Protein AF-A0A924PU50-F1 (afdb_monomer_lite)

pLDDT: mean 94.01, std 6.11, range [44.28, 98.25]

Sequence (236 aa):
MQGALPAWATILLVAFFASFTQELEHDLIHWMYFRQKPWAHHLVMALVWLARPSTINPWIRREIHFNHHQHSGTERDIEERAITNGERWGPRRFLMTGDNMLSVLLRLHREPTRQLRVRMLTRTMAAYFPLGLLHWALWYVFLAVHGIALAGHPVGDSWTTALDTLVVVWIAPNVWRTFCLHFVCSNMHYYGDIEDGNVLQQCQVLTPVWLWPFQLFCCNFGSTHAIHHFVVKEPF

Secondary structure (DSSP, 8-state):
--SPPPHHHHHHHHHHHHHHHHHHHHHHHTT-SSTT-HHHHHHHHHHHHHH-TTSPPHHHHHHHHHHHHHHTTSTT-HHHHHTTTTPPSSHHHHHHHH-HHHHHHHHGGG-SSHHHHHHHHHHHHHHHTTHHHHHHHHHHHHHHHHHHHHTT-----HHHHHHHHHIIIIIHHHHHHHHHHHHHHHHHB--SS--TT-GGGSB-----GGGHHHHTTTTTHHHHHHHHHH-TTS--

Foldseek 3Di:
DPPDDPLVVLLQVLLLVLLVLVLVLLCLLLCLPPVVPVVVSVVSLVVSCVLQLQFFRSPVVSVLVVQCLQFFQEPSNPPLVLLPAVHDDDPQNLVCNLHSVSVLVSCLVVDPDPVVSVVSVVVVCNRSPPSNVVLVVLVVVLCVQVVCVVVVRHDDDPVNVVSSVCCSNGRSSNSLLSSLCSVLSSVFAHHDPDDGRPLVRGGHQDDDPVSVVSCSSNVVCSRCVSVCSVVVNDRD

Structure (mmCIF, N/CA/C/O backbone):
data_AF-A0A924PU50-F1
#
_entry.id   AF-A0A924PU50-F1
#
loop_
_atom_site.group_PDB
_atom_site.id
_atom_site.type_symbol
_atom_site.label_atom_id
_atom_site.label_alt_id
_atom_site.label_comp_id
_atom_site.label_asym_id
_atom_site.label_entity_id
_atom_site.label_seq_id
_atom_site.pdbx_PDB_ins_code
_atom_site.Cartn_x
_atom_site.Cartn_y
_atom_site.Cartn_z
_atom_site.occupancy
_atom_site.B_iso_or_equiv
_atom_site.auth_seq_id
_atom_site.auth_comp_id
_atom_site.auth_asym_id
_atom_site.auth_atom_id
_atom_site.pdbx_PDB_model_num
ATOM 1 N N . MET A 1 1 ? 6.457 -17.172 -27.904 1.00 45.22 1 MET A N 1
ATOM 2 C CA . MET A 1 1 ? 5.744 -17.702 -26.722 1.00 45.22 1 MET A CA 1
ATOM 3 C C . MET A 1 1 ? 4.256 -17.437 -26.906 1.00 45.22 1 MET A C 1
ATOM 5 O O . MET A 1 1 ? 3.802 -16.337 -26.633 1.00 45.22 1 MET A O 1
ATOM 9 N N . GLN A 1 2 ? 3.515 -18.393 -27.463 1.00 44.28 2 GLN A N 1
ATOM 10 C CA . GLN A 1 2 ? 2.050 -18.344 -27.510 1.00 44.28 2 GLN A CA 1
ATOM 11 C C . GLN A 1 2 ? 1.552 -19.081 -26.257 1.00 44.28 2 GLN A C 1
ATOM 13 O O . GLN A 1 2 ? 1.907 -20.241 -26.076 1.00 44.28 2 GLN A O 1
ATOM 18 N N . GLY A 1 3 ? 0.836 -18.392 -25.359 1.00 65.62 3 GLY A N 1
ATOM 19 C CA . GLY A 1 3 ? 0.271 -18.984 -24.131 1.00 65.62 3 GLY A CA 1
ATOM 20 C C . GLY A 1 3 ? 0.647 -18.316 -22.799 1.00 65.62 3 GLY A C 1
ATOM 21 O O . GLY A 1 3 ? 0.107 -18.707 -21.771 1.00 65.62 3 GLY A O 1
ATOM 22 N N . ALA A 1 4 ? 1.527 -17.309 -22.782 1.00 81.00 4 ALA A N 1
ATOM 23 C CA . ALA A 1 4 ? 1.802 -16.533 -21.568 1.00 81.00 4 ALA A CA 1
ATOM 24 C C . ALA A 1 4 ? 0.774 -15.399 -21.399 1.00 81.00 4 ALA A C 1
ATOM 26 O O . ALA A 1 4 ? 0.454 -14.711 -22.372 1.00 81.00 4 ALA A O 1
ATOM 27 N N . LEU A 1 5 ? 0.271 -15.191 -20.176 1.00 90.69 5 LEU A N 1
ATOM 28 C CA . LEU A 1 5 ? -0.565 -14.030 -19.854 1.00 90.69 5 LEU A CA 1
ATOM 29 C C . LEU A 1 5 ? 0.225 -12.733 -20.104 1.00 90.69 5 LEU A C 1
ATOM 31 O O . LEU A 1 5 ? 1.398 -12.658 -19.725 1.00 90.69 5 LEU A O 1
ATOM 35 N N . PRO A 1 6 ? -0.384 -11.700 -20.716 1.00 94.81 6 PRO A N 1
ATOM 36 C CA . PRO A 1 6 ? 0.280 -10.414 -20.867 1.00 94.81 6 PRO A CA 1
ATOM 37 C C . PRO A 1 6 ? 0.509 -9.775 -19.492 1.00 94.81 6 PRO A C 1
ATOM 39 O O . PRO A 1 6 ? -0.298 -9.945 -18.579 1.00 94.81 6 PRO A O 1
ATOM 42 N N . ALA A 1 7 ? 1.585 -8.995 -19.357 1.00 94.81 7 ALA A N 1
ATOM 43 C CA . ALA A 1 7 ? 2.011 -8.412 -18.083 1.00 94.81 7 ALA A CA 1
ATOM 44 C C . ALA A 1 7 ? 0.885 -7.677 -17.333 1.00 94.81 7 ALA A C 1
ATOM 46 O O . ALA A 1 7 ? 0.720 -7.875 -16.135 1.00 94.81 7 ALA A O 1
ATOM 47 N N . TRP A 1 8 ? 0.062 -6.890 -18.035 1.00 96.19 8 TRP A N 1
ATOM 48 C CA . TRP A 1 8 ? -1.066 -6.181 -17.421 1.00 96.19 8 TRP A CA 1
ATOM 49 C C . TRP A 1 8 ? -2.114 -7.137 -16.827 1.00 96.19 8 TRP A C 1
ATOM 51 O O . TRP A 1 8 ? -2.628 -6.878 -15.743 1.00 96.19 8 TRP A O 1
ATOM 61 N N . ALA A 1 9 ? -2.403 -8.262 -17.490 1.00 96.62 9 ALA A N 1
ATOM 62 C CA . ALA A 1 9 ? -3.364 -9.245 -16.996 1.00 96.62 9 ALA A CA 1
ATOM 63 C C . ALA A 1 9 ? -2.797 -9.988 -15.785 1.00 96.62 9 ALA A C 1
ATOM 65 O O . ALA A 1 9 ? -3.513 -10.196 -14.808 1.00 96.62 9 ALA A O 1
ATOM 66 N N . THR A 1 10 ? -1.501 -10.318 -15.815 1.00 96.94 10 THR A N 1
ATOM 67 C CA . THR A 1 10 ? -0.785 -10.876 -14.661 1.00 96.94 10 THR A CA 1
ATOM 68 C C . THR A 1 10 ? -0.854 -9.927 -13.467 1.00 96.94 10 THR A C 1
ATOM 70 O O . THR A 1 10 ? -1.188 -10.365 -12.370 1.00 96.94 10 THR A O 1
ATOM 73 N N . ILE A 1 11 ? -0.624 -8.627 -13.681 1.00 97.75 11 ILE A N 1
ATOM 74 C CA . ILE A 1 11 ? -0.672 -7.622 -12.614 1.00 97.75 11 ILE A CA 1
ATOM 75 C C . ILE A 1 11 ? -2.049 -7.586 -11.950 1.00 97.75 11 ILE A C 1
ATOM 77 O O . ILE A 1 11 ? -2.140 -7.674 -10.726 1.00 9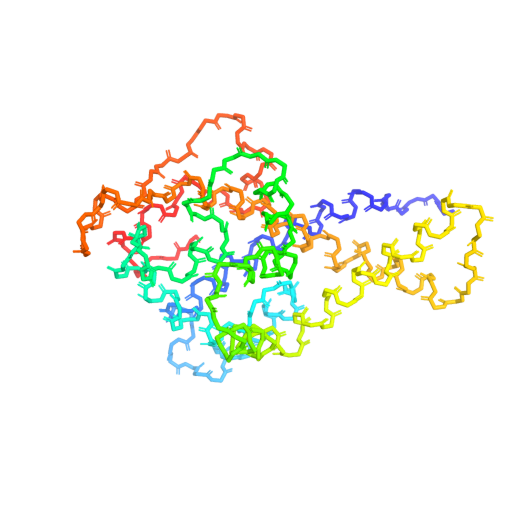7.75 11 ILE A O 1
ATOM 81 N N . LEU A 1 12 ? -3.119 -7.494 -12.744 1.00 97.38 12 LEU A N 1
ATOM 82 C CA . LEU A 1 12 ? -4.485 -7.438 -12.218 1.00 97.38 12 LEU A CA 1
ATOM 83 C C . LEU A 1 12 ? -4.880 -8.747 -11.523 1.00 97.38 12 LEU A C 1
ATOM 85 O O . LEU A 1 12 ? -5.456 -8.713 -10.439 1.00 97.38 12 LEU A O 1
ATOM 89 N N . LEU A 1 13 ? -4.535 -9.900 -12.098 1.00 96.75 13 LEU A N 1
ATOM 90 C CA . LEU A 1 13 ? -4.860 -11.197 -11.508 1.00 96.75 13 LEU A CA 1
ATOM 91 C C . LEU A 1 13 ? -4.158 -11.394 -10.159 1.00 96.75 13 LEU A C 1
ATOM 93 O O . LEU A 1 13 ? -4.790 -11.794 -9.182 1.00 96.75 13 LEU A O 1
ATOM 97 N N . VAL A 1 14 ? -2.865 -11.070 -10.084 1.00 96.75 14 VAL A N 1
ATOM 98 C CA . VAL A 1 14 ? -2.115 -11.144 -8.827 1.00 96.75 14 VAL A CA 1
ATOM 99 C C . VAL A 1 14 ? -2.652 -10.128 -7.820 1.00 96.75 14 VAL A C 1
ATOM 101 O O . VAL A 1 14 ? -2.797 -10.475 -6.653 1.00 96.75 14 VAL A O 1
ATOM 104 N N . ALA A 1 15 ? -2.998 -8.908 -8.242 1.00 96.88 15 ALA A N 1
ATOM 105 C CA . ALA A 1 15 ? -3.551 -7.892 -7.345 1.00 96.88 15 ALA A CA 1
ATOM 106 C C . ALA A 1 15 ? -4.888 -8.341 -6.740 1.00 96.88 15 ALA A C 1
ATOM 108 O O . ALA A 1 15 ? -5.122 -8.141 -5.548 1.00 96.88 15 ALA A O 1
ATOM 109 N N . PHE A 1 16 ? -5.734 -8.991 -7.544 1.00 96.19 16 PHE A N 1
ATOM 110 C CA . PHE A 1 16 ? -6.988 -9.576 -7.085 1.00 96.19 16 PHE A CA 1
ATOM 111 C C . PHE A 1 16 ? -6.742 -10.639 -6.007 1.00 96.19 16 PHE A C 1
ATOM 113 O O . PHE A 1 16 ? -7.261 -10.511 -4.903 1.00 96.19 16 PHE A O 1
ATOM 120 N N . PHE A 1 17 ? -5.882 -11.633 -6.246 1.00 94.56 17 PHE A N 1
ATOM 121 C CA . PHE A 1 17 ? -5.597 -12.647 -5.220 1.00 94.56 17 PHE A CA 1
ATOM 122 C C . PHE A 1 17 ? -4.869 -12.079 -3.994 1.00 94.56 17 PHE A C 1
ATOM 124 O O . PHE A 1 17 ? -5.122 -12.505 -2.867 1.00 94.56 17 PHE A O 1
ATOM 131 N N . ALA A 1 18 ? -3.999 -11.087 -4.188 1.00 93.75 18 ALA A N 1
ATOM 132 C CA . ALA A 1 18 ? -3.342 -10.387 -3.094 1.00 93.75 18 ALA A CA 1
ATOM 133 C C . ALA A 1 18 ? -4.350 -9.638 -2.208 1.00 93.75 18 ALA A C 1
ATOM 135 O O . ALA A 1 18 ? -4.093 -9.499 -1.012 1.00 93.75 18 ALA A O 1
ATOM 136 N N . SER A 1 19 ? -5.501 -9.206 -2.733 1.00 93.62 19 SER A N 1
ATOM 137 C CA . SER A 1 19 ? -6.543 -8.574 -1.916 1.00 93.62 19 SER A CA 1
ATOM 138 C C . SER A 1 19 ? -7.112 -9.517 -0.846 1.00 93.62 19 SER A C 1
ATOM 140 O O . SER A 1 19 ? -7.291 -9.087 0.284 1.00 93.62 19 SER A O 1
ATOM 142 N N . PHE A 1 20 ? -7.216 -10.829 -1.089 1.00 94.31 20 PHE A N 1
ATOM 143 C CA . PHE A 1 20 ? -7.622 -11.773 -0.031 1.00 94.31 20 PHE A CA 1
ATOM 144 C C . PHE A 1 20 ? -6.635 -11.815 1.132 1.00 94.31 20 PHE A C 1
ATOM 146 O O . PHE A 1 20 ? -7.009 -11.949 2.294 1.00 94.31 20 PHE A O 1
ATOM 153 N N . THR A 1 21 ? -5.343 -11.679 0.831 1.00 93.88 21 THR A N 1
ATOM 154 C CA . THR A 1 21 ? -4.331 -11.664 1.887 1.00 93.88 21 THR A CA 1
ATOM 155 C C . THR A 1 21 ? -4.443 -10.405 2.753 1.00 93.88 21 THR A C 1
ATOM 157 O O . THR A 1 21 ? -4.022 -10.441 3.907 1.00 93.88 21 THR A O 1
ATOM 160 N N . GLN A 1 22 ? -4.973 -9.298 2.214 1.00 91.94 22 GLN A N 1
ATOM 161 C CA . GLN A 1 22 ? -5.215 -8.060 2.959 1.00 91.94 22 GLN A CA 1
ATOM 162 C C . GLN A 1 22 ? -6.254 -8.272 4.050 1.00 91.94 22 GLN A C 1
ATOM 164 O O . GLN A 1 22 ? -5.963 -7.959 5.202 1.00 91.94 22 GLN A O 1
ATOM 169 N N . GLU A 1 23 ? -7.397 -8.857 3.700 1.00 92.19 23 GLU A N 1
ATOM 170 C CA . GLU A 1 23 ? -8.436 -9.207 4.673 1.00 92.19 23 GLU A CA 1
ATOM 171 C C . GLU A 1 23 ? -7.899 -10.209 5.703 1.00 92.19 23 GLU A C 1
ATOM 173 O O . GLU A 1 23 ? -8.045 -10.022 6.907 1.00 92.19 23 GLU A O 1
ATOM 178 N N . LEU A 1 24 ? -7.112 -11.197 5.258 1.00 94.81 24 LEU A N 1
ATOM 179 C CA . LEU A 1 24 ? -6.455 -12.129 6.176 1.00 94.81 24 LEU A CA 1
ATOM 180 C C . LEU A 1 24 ? -5.485 -11.432 7.150 1.00 94.81 24 LEU A C 1
ATOM 182 O O . LEU A 1 24 ? -5.441 -11.791 8.325 1.00 94.81 24 LEU A O 1
ATOM 186 N N . GLU A 1 25 ? -4.684 -10.456 6.702 1.00 95.25 25 GLU A N 1
ATOM 187 C CA . GLU A 1 25 ? -3.846 -9.671 7.624 1.00 95.25 25 GLU A CA 1
ATOM 188 C C . GLU A 1 25 ? -4.697 -8.896 8.610 1.00 95.25 25 GLU A C 1
ATOM 190 O O . GLU A 1 25 ? -4.354 -8.841 9.788 1.00 95.25 25 GLU A O 1
ATOM 195 N N . HIS A 1 26 ? -5.772 -8.290 8.117 1.00 93.88 26 HIS A N 1
ATOM 196 C CA . HIS A 1 26 ? -6.687 -7.499 8.911 1.00 93.88 26 HIS A CA 1
ATOM 197 C C . HIS A 1 26 ? -7.278 -8.334 10.063 1.00 93.88 26 HIS A C 1
ATOM 199 O O . HIS A 1 26 ? -7.189 -7.957 11.232 1.00 93.88 26 HIS A O 1
ATOM 205 N N . ASP A 1 27 ? -7.724 -9.551 9.781 1.00 94.62 27 ASP A N 1
ATOM 206 C CA . ASP A 1 27 ? -8.184 -10.485 10.810 1.00 94.62 27 ASP A CA 1
ATOM 207 C C . ASP A 1 27 ? -7.049 -10.940 11.758 1.00 94.62 27 ASP A C 1
ATOM 209 O O . ASP A 1 27 ? -7.230 -11.119 12.971 1.00 94.62 27 ASP A O 1
ATOM 213 N N . LEU A 1 28 ? -5.832 -11.125 11.232 1.00 95.94 28 LEU A N 1
ATOM 214 C CA . LEU A 1 28 ? -4.656 -11.498 12.028 1.00 95.94 28 LEU A CA 1
ATOM 215 C C . LEU A 1 28 ? -4.208 -10.374 12.971 1.00 95.94 28 LEU A C 1
ATOM 217 O O . LEU A 1 28 ? -3.784 -10.646 14.098 1.00 95.94 28 LEU A O 1
ATOM 221 N N . ILE A 1 29 ? -4.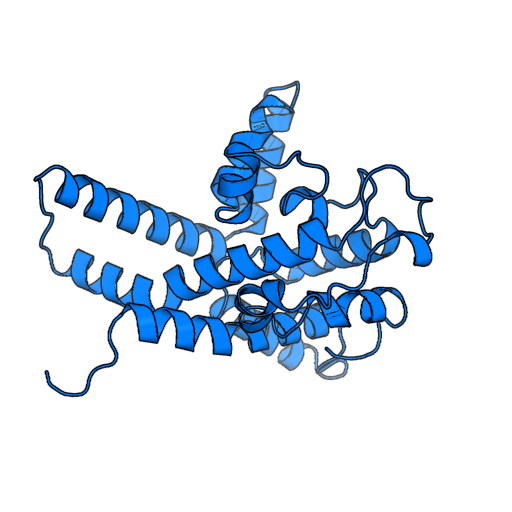289 -9.103 12.587 1.00 95.25 29 ILE A N 1
ATOM 222 C CA . ILE A 1 29 ? -3.944 -8.020 13.516 1.00 95.25 29 ILE A CA 1
ATOM 223 C C . ILE A 1 29 ? -4.938 -7.955 14.686 1.00 95.25 29 ILE A C 1
ATOM 225 O O . ILE A 1 29 ? -4.498 -7.686 15.804 1.00 95.25 29 ILE A O 1
ATOM 229 N N . HIS A 1 30 ? -6.189 -8.386 14.485 1.00 94.31 30 HIS A N 1
ATOM 230 C CA . HIS A 1 30 ? -7.216 -8.564 15.527 1.00 94.31 30 HIS A CA 1
ATOM 231 C C . HIS A 1 30 ? -7.158 -9.885 16.305 1.00 94.31 30 HIS A C 1
ATOM 233 O O . HIS A 1 30 ? -8.012 -10.142 17.154 1.00 94.31 30 HIS A O 1
ATOM 239 N N . TRP A 1 31 ? -6.149 -10.731 16.072 1.00 92.88 31 TRP A N 1
ATOM 240 C CA . TRP A 1 31 ? -6.022 -12.043 16.729 1.00 92.88 31 TRP A CA 1
ATOM 241 C C . TRP A 1 31 ? -7.199 -13.006 16.481 1.00 92.88 31 TRP A C 1
ATOM 243 O O . TRP A 1 31 ? -7.466 -13.884 17.310 1.00 92.88 31 TRP A O 1
ATOM 253 N N . MET A 1 32 ? -7.882 -12.893 15.341 1.00 93.06 32 MET A N 1
ATOM 254 C CA . MET A 1 32 ? -9.018 -13.764 15.005 1.00 93.06 32 MET A CA 1
ATOM 255 C C . MET A 1 32 ? -8.582 -15.188 14.675 1.00 93.06 32 MET A C 1
ATOM 257 O O . MET A 1 32 ? -9.194 -16.157 15.125 1.00 93.06 32 MET A O 1
ATOM 261 N N . TYR A 1 33 ? -7.464 -15.332 13.961 1.00 93.69 33 TYR A N 1
ATOM 262 C CA . TYR A 1 33 ? -6.920 -16.637 13.600 1.00 93.69 33 TYR A CA 1
ATOM 263 C C . TYR A 1 33 ? -5.764 -17.066 14.505 1.00 93.69 33 TYR A C 1
ATOM 265 O O . TYR A 1 33 ? -4.916 -16.270 14.921 1.00 93.69 33 TYR A O 1
ATOM 273 N N . PHE A 1 34 ? -5.710 -18.375 14.773 1.00 94.56 34 PHE A N 1
ATOM 274 C CA . PHE A 1 34 ? -4.625 -19.050 15.497 1.00 94.56 34 PHE A CA 1
ATOM 275 C C . PHE A 1 34 ? -4.356 -18.517 16.916 1.00 94.56 34 PHE A C 1
ATOM 277 O O . PHE A 1 34 ? -3.253 -18.672 17.434 1.00 94.56 34 PHE A O 1
ATOM 284 N N . ARG A 1 35 ? -5.368 -17.956 17.594 1.00 90.19 35 ARG A N 1
ATOM 285 C CA . ARG A 1 35 ? -5.237 -17.379 18.947 1.00 90.19 35 ARG A CA 1
ATOM 286 C C . ARG A 1 35 ? -4.630 -18.333 19.985 1.00 90.19 35 ARG A C 1
ATOM 288 O O . ARG A 1 35 ? -3.888 -17.902 20.857 1.00 90.19 35 ARG A O 1
ATOM 295 N N . GLN A 1 36 ? -4.921 -19.631 19.881 1.00 95.56 36 GLN A N 1
ATOM 296 C CA . GLN A 1 36 ? -4.376 -20.663 20.776 1.00 95.56 36 GLN A CA 1
ATOM 297 C C . GLN A 1 36 ? -3.016 -21.224 20.315 1.00 95.56 36 GLN A C 1
ATOM 299 O O . GLN A 1 36 ? -2.405 -22.022 21.020 1.00 95.56 36 GLN A O 1
ATOM 304 N N . LYS A 1 37 ? -2.533 -20.837 19.127 1.00 97.00 37 LYS A N 1
ATOM 305 C CA . LYS A 1 37 ? -1.267 -21.296 18.533 1.00 97.00 37 LYS A CA 1
ATOM 306 C C . LYS A 1 37 ? -0.440 -20.086 18.067 1.00 97.00 37 LYS A C 1
ATOM 308 O O . LYS A 1 37 ? -0.375 -19.830 16.863 1.00 97.00 37 LYS A O 1
ATOM 313 N N . PRO A 1 38 ? 0.230 -19.358 18.984 1.00 95.06 38 PRO A N 1
ATOM 314 C CA . PRO A 1 38 ? 0.945 -18.120 18.653 1.00 95.06 38 PRO A CA 1
ATOM 315 C C . PRO A 1 38 ? 2.011 -18.281 17.561 1.00 95.06 38 PRO A C 1
ATOM 317 O O . PRO A 1 38 ? 2.198 -17.390 16.740 1.00 95.06 38 PRO A O 1
ATOM 320 N N . TRP A 1 39 ? 2.677 -19.439 17.497 1.00 97.31 39 TRP A N 1
ATOM 321 C CA . TRP A 1 39 ? 3.651 -19.718 16.439 1.00 97.31 39 TRP A CA 1
ATOM 322 C C . TRP A 1 39 ? 2.999 -19.728 15.047 1.00 97.31 39 TRP A C 1
ATOM 324 O O . TRP A 1 39 ? 3.547 -19.155 14.110 1.00 97.31 39 TRP A O 1
ATOM 334 N N . ALA A 1 40 ? 1.811 -20.332 14.917 1.00 97.62 40 ALA A N 1
ATOM 335 C CA . ALA A 1 40 ? 1.086 -20.416 13.653 1.00 97.62 40 ALA A CA 1
ATOM 336 C C . ALA A 1 40 ? 0.560 -19.036 13.261 1.00 97.62 40 ALA A C 1
ATOM 338 O O . ALA A 1 40 ? 0.677 -18.630 12.111 1.00 97.62 40 ALA A O 1
ATOM 339 N N . HIS A 1 41 ? 0.070 -18.280 14.243 1.00 97.44 41 HIS A N 1
ATOM 340 C CA . HIS A 1 41 ? -0.342 -16.897 14.059 1.00 97.44 41 HIS A CA 1
ATOM 341 C C . HIS A 1 41 ? 0.777 -16.031 13.455 1.00 97.44 41 HIS A C 1
ATOM 343 O O . HIS A 1 41 ? 0.585 -15.390 12.423 1.00 97.44 41 HIS A O 1
ATOM 349 N N . HIS A 1 42 ? 1.962 -16.036 14.073 1.00 97.75 42 HIS A N 1
ATOM 350 C CA . HIS A 1 42 ? 3.095 -15.240 13.600 1.00 97.75 42 HIS A CA 1
ATOM 351 C C . HIS A 1 42 ? 3.662 -15.742 12.271 1.00 97.75 42 HIS A C 1
ATOM 353 O O . HIS A 1 42 ? 4.093 -14.926 11.460 1.00 97.75 42 HIS A O 1
ATOM 359 N N . LEU A 1 43 ? 3.612 -17.052 12.015 1.00 97.94 43 LEU A N 1
ATOM 360 C CA . LEU A 1 43 ? 3.983 -17.615 10.720 1.00 97.94 43 LEU A CA 1
ATOM 361 C C . LEU A 1 43 ? 3.062 -17.103 9.608 1.00 97.94 43 LEU A C 1
ATOM 363 O O . LEU A 1 43 ? 3.554 -16.600 8.601 1.00 97.94 43 LEU A O 1
ATOM 367 N N . VAL A 1 44 ? 1.741 -17.186 9.788 1.00 97.81 44 VAL A N 1
ATOM 368 C CA . VAL A 1 44 ? 0.794 -16.710 8.768 1.00 97.81 44 VAL A CA 1
ATOM 369 C C . VAL A 1 44 ? 0.912 -15.196 8.596 1.00 97.81 44 VAL A C 1
ATOM 371 O O . VAL A 1 44 ? 0.989 -14.733 7.464 1.00 97.81 44 VAL A O 1
ATOM 374 N N . MET A 1 45 ? 1.045 -14.428 9.680 1.00 97.19 45 MET A N 1
ATOM 375 C CA . MET A 1 45 ? 1.295 -12.982 9.603 1.00 97.19 45 MET A CA 1
ATOM 376 C C . MET A 1 45 ? 2.566 -12.648 8.798 1.00 97.19 45 MET A C 1
ATOM 378 O O . MET A 1 45 ? 2.540 -11.743 7.966 1.00 97.19 45 MET A O 1
ATOM 382 N N . ALA A 1 46 ? 3.654 -13.409 8.971 1.00 97.50 46 ALA A N 1
ATOM 383 C CA . ALA A 1 46 ? 4.882 -13.237 8.191 1.00 97.50 46 ALA A CA 1
ATOM 384 C C . ALA A 1 46 ? 4.698 -13.582 6.701 1.00 97.50 46 ALA A C 1
ATOM 386 O O . ALA A 1 46 ? 5.175 -12.847 5.838 1.00 97.50 46 ALA A O 1
ATOM 387 N N . LEU A 1 47 ? 3.996 -14.677 6.388 1.00 97.19 47 LEU A N 1
ATOM 388 C CA . LEU A 1 47 ? 3.716 -15.093 5.006 1.00 97.19 47 LEU A CA 1
ATOM 389 C C . LEU A 1 47 ? 2.844 -14.071 4.271 1.00 97.19 47 LEU A C 1
ATOM 391 O O . LEU A 1 47 ? 3.081 -13.757 3.106 1.00 97.19 47 LEU A O 1
ATOM 395 N N . VAL A 1 48 ? 1.859 -13.522 4.974 1.00 96.44 48 VAL A N 1
ATOM 396 C CA . VAL A 1 48 ? 0.955 -12.493 4.466 1.00 96.44 48 VAL A CA 1
ATOM 397 C C . VAL A 1 48 ? 1.711 -11.185 4.194 1.00 96.44 48 VAL A C 1
ATOM 399 O O . VAL A 1 48 ? 1.521 -10.581 3.139 1.00 96.44 48 VAL A O 1
ATOM 402 N N . TRP A 1 49 ? 2.649 -10.804 5.067 1.00 96.81 49 TRP A N 1
ATOM 403 C CA . TRP A 1 49 ? 3.536 -9.659 4.830 1.00 96.81 49 TRP A CA 1
ATOM 404 C C . TRP A 1 49 ? 4.496 -9.878 3.653 1.00 96.81 49 TRP A C 1
ATOM 406 O O . TRP A 1 49 ? 4.731 -8.964 2.867 1.00 96.81 49 TRP A O 1
ATOM 416 N N . LEU A 1 50 ? 5.006 -11.101 3.470 1.00 96.31 50 LEU A N 1
ATOM 417 C CA . LEU A 1 50 ? 5.827 -11.452 2.307 1.00 96.31 50 LEU A CA 1
ATOM 418 C C . LEU A 1 50 ? 5.035 -11.355 0.993 1.00 96.31 50 LEU A C 1
ATOM 420 O O . LEU A 1 50 ? 5.560 -10.881 -0.015 1.00 96.31 50 LEU A O 1
ATOM 424 N N . ALA A 1 51 ? 3.764 -11.761 1.002 1.00 94.69 51 ALA A N 1
ATOM 425 C CA . ALA A 1 51 ? 2.874 -11.620 -0.148 1.00 94.69 51 ALA A CA 1
ATOM 426 C C . ALA A 1 51 ? 2.543 -10.147 -0.456 1.00 94.69 51 ALA A C 1
ATOM 428 O O . ALA A 1 51 ? 2.357 -9.785 -1.622 1.00 94.69 51 ALA A O 1
ATOM 429 N N . ARG A 1 52 ? 2.510 -9.290 0.575 1.00 93.38 52 ARG A N 1
ATOM 430 C CA . ARG A 1 52 ? 2.202 -7.859 0.461 1.00 93.38 52 ARG A CA 1
ATOM 431 C C . ARG A 1 52 ? 3.297 -6.975 1.042 1.00 93.38 52 ARG A C 1
ATOM 433 O O . ARG A 1 52 ? 3.105 -6.325 2.067 1.00 93.38 52 ARG A O 1
ATOM 440 N N . PRO A 1 53 ? 4.437 -6.874 0.353 1.00 93.31 53 PRO A N 1
ATOM 441 C CA . PRO A 1 53 ? 5.574 -6.137 0.869 1.00 93.31 53 PRO A CA 1
ATOM 442 C C . PRO A 1 53 ? 5.360 -4.619 0.817 1.00 93.31 53 PRO A C 1
ATOM 444 O O . PRO A 1 53 ? 6.175 -3.903 1.367 1.00 93.31 53 PRO A O 1
ATOM 447 N N . SER A 1 54 ? 4.310 -4.094 0.169 1.00 93.12 54 SER A N 1
ATOM 448 C CA . SER A 1 54 ? 4.085 -2.643 0.042 1.00 93.12 54 SER A CA 1
ATOM 449 C C . SER A 1 54 ? 3.614 -1.961 1.331 1.00 93.12 54 SER A C 1
ATOM 451 O O . SER A 1 54 ? 3.558 -0.728 1.380 1.00 93.12 54 SER A O 1
ATOM 453 N N . THR A 1 55 ? 3.254 -2.735 2.357 1.00 91.69 55 THR A N 1
ATOM 454 C CA . THR A 1 55 ? 2.718 -2.247 3.631 1.00 91.69 55 THR A CA 1
ATOM 455 C C . THR A 1 55 ? 3.789 -2.185 4.719 1.00 91.69 55 THR A C 1
ATOM 457 O O . THR A 1 55 ? 4.874 -2.768 4.619 1.00 91.69 55 THR A O 1
ATOM 460 N N . ILE A 1 56 ? 3.479 -1.451 5.788 1.00 95.69 56 ILE A N 1
ATOM 461 C CA . ILE A 1 56 ? 4.285 -1.481 7.008 1.00 95.69 56 ILE A CA 1
ATOM 462 C C . ILE A 1 56 ? 4.267 -2.877 7.641 1.00 95.69 56 ILE A C 1
ATOM 464 O O . ILE A 1 56 ? 3.365 -3.679 7.409 1.00 95.69 56 ILE A O 1
ATOM 468 N N . ASN A 1 57 ? 5.260 -3.140 8.481 1.00 96.75 57 ASN A N 1
ATOM 469 C CA . ASN A 1 57 ? 5.354 -4.317 9.323 1.00 96.75 57 ASN A CA 1
ATOM 470 C C . ASN A 1 57 ? 4.018 -4.556 10.069 1.00 96.75 57 ASN A C 1
ATOM 472 O O . ASN A 1 57 ? 3.568 -3.663 10.797 1.00 96.75 57 ASN A O 1
ATOM 476 N N . PRO A 1 58 ? 3.386 -5.739 9.929 1.00 96.69 58 PRO A N 1
ATOM 477 C CA . PRO A 1 58 ? 2.034 -5.972 10.438 1.00 96.69 58 PRO A CA 1
ATOM 478 C C . PRO A 1 58 ? 1.953 -5.990 11.970 1.00 96.69 58 PRO A C 1
ATOM 480 O O . PRO A 1 58 ? 0.905 -5.683 12.533 1.00 96.69 58 PRO A O 1
ATOM 483 N N . TRP A 1 59 ? 3.056 -6.282 12.667 1.00 96.94 59 TRP A N 1
ATOM 484 C CA . TRP A 1 59 ? 3.108 -6.192 14.127 1.00 96.94 59 TRP A CA 1
ATOM 485 C C . TRP A 1 59 ? 3.053 -4.739 14.602 1.00 96.94 59 TRP A C 1
ATOM 487 O O . TRP A 1 59 ? 2.352 -4.448 15.565 1.00 96.94 59 TRP A O 1
ATOM 497 N N . ILE A 1 60 ? 3.730 -3.825 13.899 1.00 96.56 60 ILE A N 1
ATOM 498 C CA . ILE A 1 60 ? 3.620 -2.378 14.149 1.00 96.56 60 ILE A CA 1
ATOM 499 C C . ILE A 1 60 ? 2.234 -1.883 13.724 1.00 96.56 60 ILE A C 1
ATOM 501 O O . ILE A 1 60 ? 1.591 -1.125 14.452 1.00 96.56 60 ILE A O 1
ATOM 505 N N . ARG A 1 61 ? 1.748 -2.339 12.561 1.00 96.38 61 ARG A N 1
ATOM 506 C CA . ARG A 1 61 ? 0.423 -1.973 12.052 1.00 96.38 61 ARG A CA 1
ATOM 507 C C . ARG A 1 61 ? -0.677 -2.310 13.041 1.00 96.38 61 ARG A C 1
ATOM 509 O O . ARG A 1 61 ? -1.563 -1.493 13.215 1.00 96.38 61 ARG A O 1
ATOM 516 N N . ARG A 1 62 ? -0.609 -3.458 13.718 1.00 96.19 62 ARG A N 1
ATOM 517 C CA . ARG A 1 62 ? -1.585 -3.850 14.742 1.00 96.19 62 ARG A CA 1
ATOM 518 C C . ARG A 1 62 ? -1.807 -2.765 15.795 1.00 96.19 62 ARG A C 1
ATOM 520 O O . ARG A 1 62 ? -2.949 -2.467 16.121 1.00 96.19 62 ARG A O 1
ATOM 527 N N . GLU A 1 63 ? -0.734 -2.200 16.343 1.00 95.38 63 GLU A N 1
ATOM 528 C CA . GLU A 1 63 ? -0.839 -1.161 17.377 1.00 95.38 63 GLU A CA 1
ATOM 529 C C . GLU A 1 63 ? -1.502 0.104 16.823 1.00 95.38 63 GLU A C 1
ATOM 531 O O . GLU A 1 63 ? -2.386 0.679 17.456 1.00 95.38 63 GLU A O 1
ATOM 536 N N . ILE A 1 64 ? -1.106 0.496 15.610 1.00 95.88 64 ILE A N 1
ATOM 537 C CA . ILE A 1 64 ? -1.664 1.648 14.897 1.00 95.88 64 ILE A CA 1
ATOM 538 C C . ILE A 1 64 ? -3.143 1.408 14.552 1.00 95.88 64 ILE A C 1
ATOM 540 O O . ILE A 1 64 ? -3.955 2.316 14.682 1.00 95.88 64 ILE A O 1
ATOM 544 N N . HIS A 1 65 ? -3.505 0.180 14.197 1.00 96.12 65 HIS A N 1
ATOM 545 C CA . HIS A 1 65 ? -4.860 -0.191 13.819 1.00 96.12 65 HIS A CA 1
ATOM 546 C C . HIS A 1 65 ? -5.820 -0.213 15.007 1.00 96.12 65 HIS A C 1
ATOM 548 O O . HIS A 1 65 ? -6.932 0.298 14.921 1.00 96.12 65 HIS A O 1
ATOM 554 N N . PHE A 1 66 ? -5.392 -0.717 16.167 1.00 95.00 66 PHE A N 1
ATOM 555 C CA . PHE A 1 66 ? -6.204 -0.587 17.380 1.00 95.00 66 PHE A CA 1
ATOM 556 C C . PHE A 1 66 ? -6.409 0.876 17.787 1.00 95.00 66 PHE A C 1
ATOM 558 O O . PHE A 1 66 ? -7.490 1.236 18.249 1.00 95.00 66 PHE A O 1
ATOM 565 N N . ASN A 1 67 ? -5.399 1.728 17.589 1.00 94.94 67 ASN A N 1
ATOM 566 C CA . ASN A 1 67 ? -5.543 3.165 17.796 1.00 94.94 67 ASN A CA 1
ATOM 567 C C . ASN A 1 67 ? -6.548 3.791 16.811 1.00 94.94 67 ASN A C 1
ATOM 569 O O . ASN A 1 67 ? -7.368 4.602 17.239 1.00 94.94 67 ASN A O 1
ATOM 573 N N . HIS A 1 68 ? -6.529 3.376 15.543 1.00 95.38 68 HIS A N 1
ATOM 574 C CA . HIS A 1 68 ? -7.508 3.782 14.537 1.00 95.38 68 HIS A CA 1
ATOM 575 C C . HIS A 1 68 ? -8.941 3.424 14.961 1.00 95.38 68 HIS A C 1
ATOM 577 O O . HIS A 1 68 ? -9.785 4.306 15.011 1.00 95.38 68 HIS A O 1
ATOM 583 N N . HIS A 1 69 ? -9.211 2.200 15.424 1.00 93.56 69 HIS A N 1
ATOM 584 C CA . HIS A 1 69 ? -10.539 1.825 15.949 1.00 93.56 69 HIS A CA 1
ATOM 585 C C . HIS A 1 69 ? -11.061 2.750 17.052 1.00 93.56 69 HIS A C 1
ATOM 587 O O . HIS A 1 69 ? -12.239 3.105 17.093 1.00 93.56 69 HIS A O 1
ATOM 593 N N . GLN A 1 70 ? -10.175 3.151 17.961 1.00 91.81 70 GLN A N 1
ATOM 594 C CA . GLN A 1 70 ? -10.540 3.995 19.097 1.00 91.81 70 GLN A CA 1
ATOM 595 C C . GLN A 1 70 ? -10.746 5.459 18.702 1.00 91.81 70 GLN A C 1
ATOM 597 O O . GLN A 1 70 ? -11.632 6.117 19.243 1.00 91.81 70 GLN A O 1
ATOM 602 N N . HIS A 1 71 ? -9.936 5.958 17.768 1.00 93.62 71 HIS A N 1
ATOM 603 C CA . HIS A 1 71 ? -9.807 7.386 17.476 1.00 93.62 71 HIS A CA 1
ATOM 604 C C . HIS A 1 71 ? -10.065 7.732 16.004 1.00 93.62 71 HIS A C 1
ATOM 606 O O . HIS A 1 71 ? -9.585 8.770 15.535 1.00 93.62 71 HIS A O 1
ATOM 612 N N . SER A 1 72 ? -10.777 6.869 15.272 1.00 94.19 72 SER A N 1
ATOM 613 C CA . SER A 1 72 ? -10.933 6.970 13.818 1.00 94.19 72 SER A CA 1
ATOM 614 C C . SER A 1 72 ? -11.455 8.337 13.401 1.00 94.19 72 SER A C 1
ATOM 616 O O . SER A 1 72 ? -12.389 8.876 13.995 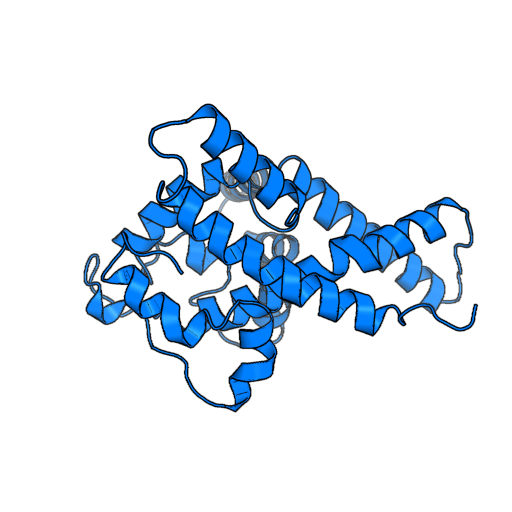1.00 94.19 72 SER A O 1
ATOM 618 N N . GLY A 1 73 ? -10.834 8.898 12.365 1.00 91.44 73 GLY A N 1
ATOM 619 C CA . GLY A 1 73 ? -11.216 10.189 11.796 1.00 91.44 73 GLY A CA 1
ATOM 620 C C . GLY A 1 73 ? -10.836 11.419 12.637 1.00 91.44 73 GLY A C 1
ATOM 621 O O . GLY A 1 73 ? -11.113 12.553 12.239 1.00 91.44 73 GLY A O 1
ATOM 622 N N . THR A 1 74 ? -10.129 11.236 13.755 1.00 92.69 74 THR A N 1
ATOM 623 C CA . THR A 1 74 ? -9.500 12.334 14.508 1.00 92.69 74 THR A CA 1
ATOM 624 C C . THR A 1 74 ? -8.062 12.591 14.034 1.00 92.69 74 THR A C 1
ATOM 626 O O . THR A 1 74 ? -7.497 11.861 13.221 1.00 92.69 74 THR A O 1
ATOM 629 N N . GLU A 1 75 ? -7.400 13.623 14.567 1.00 90.94 75 GLU A N 1
ATOM 630 C CA . GLU A 1 75 ? -5.967 13.854 14.313 1.00 90.94 75 GLU A CA 1
ATOM 631 C C . GLU A 1 75 ? -5.051 12.758 14.878 1.00 90.94 75 GLU A C 1
ATOM 633 O O . GLU A 1 75 ? -3.901 12.643 14.446 1.00 90.94 75 GLU A O 1
ATOM 638 N N . ARG A 1 76 ? -5.545 11.967 15.842 1.00 91.19 76 ARG A N 1
ATOM 639 C CA . ARG A 1 76 ? -4.793 10.873 16.469 1.00 91.19 76 ARG A CA 1
ATOM 640 C C . ARG A 1 76 ? -4.784 9.604 15.631 1.00 91.19 76 ARG A C 1
ATOM 642 O O . ARG A 1 76 ? -3.930 8.765 15.882 1.00 91.19 76 ARG A O 1
ATOM 649 N N . ASP A 1 77 ? -5.683 9.485 14.660 1.00 94.19 77 ASP A N 1
ATOM 650 C CA . ASP A 1 77 ? -5.781 8.338 13.764 1.00 94.19 77 ASP A CA 1
ATOM 651 C C . ASP A 1 77 ? -4.599 8.295 12.788 1.00 94.19 77 ASP A C 1
ATOM 653 O O . ASP A 1 77 ? -4.647 8.807 11.669 1.00 94.19 77 ASP A O 1
ATOM 657 N N . ILE A 1 78 ? -3.484 7.715 13.230 1.00 92.12 78 ILE A N 1
ATOM 658 C CA . ILE A 1 78 ? -2.266 7.662 12.420 1.00 92.12 78 ILE A CA 1
ATOM 659 C C . ILE A 1 78 ? -2.471 6.785 11.176 1.00 92.12 78 ILE A C 1
ATOM 661 O O . ILE A 1 78 ? -1.862 7.089 10.147 1.00 92.12 78 ILE A O 1
ATOM 665 N N . GLU A 1 79 ? -3.303 5.738 11.240 1.00 94.81 79 GLU A N 1
ATOM 666 C CA . GLU A 1 79 ? -3.515 4.820 10.113 1.00 94.81 79 GLU A CA 1
ATOM 667 C C . GLU A 1 79 ? -4.149 5.548 8.930 1.00 94.81 79 GLU A C 1
ATOM 669 O O . GLU A 1 79 ? -3.542 5.638 7.857 1.00 94.81 79 GLU A O 1
ATOM 674 N N . GLU A 1 80 ? -5.309 6.167 9.153 1.00 94.19 80 GLU A N 1
ATOM 675 C CA . GLU A 1 80 ? -6.052 6.846 8.091 1.00 94.19 80 GLU A CA 1
ATOM 676 C C . GLU A 1 80 ? -5.326 8.095 7.603 1.00 94.19 80 GLU A C 1
ATOM 678 O O . GLU A 1 80 ? -5.263 8.390 6.402 1.00 94.19 80 GLU A O 1
ATOM 683 N N . ARG A 1 81 ? -4.686 8.822 8.523 1.00 93.25 81 ARG A N 1
ATOM 684 C CA . ARG A 1 81 ? -3.863 9.986 8.177 1.00 93.25 81 ARG A CA 1
ATOM 685 C C . ARG A 1 81 ? -2.675 9.593 7.311 1.00 93.25 81 ARG A C 1
ATOM 687 O O . ARG A 1 81 ? -2.340 10.328 6.374 1.00 93.25 81 ARG A O 1
ATOM 694 N N . ALA A 1 82 ? -2.048 8.443 7.570 1.00 92.50 82 ALA A N 1
ATOM 695 C CA . ALA A 1 82 ? -0.963 7.937 6.738 1.00 92.50 82 ALA A CA 1
ATOM 696 C C . ALA A 1 82 ? -1.441 7.647 5.307 1.00 92.50 82 ALA A C 1
ATOM 698 O O . ALA A 1 82 ? -0.705 7.968 4.365 1.00 92.50 82 ALA A O 1
ATOM 699 N N . ILE A 1 83 ? -2.684 7.187 5.133 1.00 94.62 83 ILE A N 1
ATOM 700 C CA . ILE A 1 83 ? -3.294 6.887 3.827 1.00 94.62 83 ILE A CA 1
ATOM 701 C C . ILE A 1 83 ? -4.141 8.029 3.239 1.00 94.62 83 ILE A C 1
ATOM 703 O O . ILE A 1 83 ? -4.924 7.817 2.318 1.00 94.62 83 ILE A O 1
ATOM 707 N N . THR A 1 84 ? -3.895 9.268 3.678 1.00 96.00 84 THR A N 1
ATOM 708 C CA . THR A 1 84 ? -4.431 10.528 3.118 1.00 96.00 84 THR A CA 1
ATOM 709 C C . THR A 1 84 ? -5.823 10.963 3.581 1.00 96.00 84 THR A C 1
ATOM 711 O O . THR A 1 84 ? -6.363 11.928 3.032 1.00 96.00 84 THR A O 1
ATOM 714 N N . ASN A 1 85 ? -6.393 10.347 4.618 1.00 95.69 85 ASN A N 1
ATOM 715 C CA . ASN A 1 85 ? -7.627 10.867 5.203 1.00 95.69 85 ASN A CA 1
ATOM 716 C C . ASN A 1 85 ? -7.424 12.306 5.734 1.00 95.69 85 ASN A C 1
ATOM 718 O O . ASN A 1 85 ? -6.383 12.657 6.304 1.00 95.69 85 ASN A O 1
ATOM 722 N N . GLY A 1 86 ? -8.403 13.174 5.481 1.00 92.88 86 GLY A N 1
ATOM 723 C CA . GLY A 1 86 ? -8.325 14.611 5.760 1.00 92.88 86 GLY A CA 1
ATOM 724 C C . GLY A 1 86 ? -7.502 15.443 4.765 1.00 92.88 86 GLY A C 1
ATOM 725 O O . GLY A 1 86 ? -7.407 16.661 4.924 1.00 92.88 86 GLY A O 1
ATOM 726 N N . GLU A 1 87 ? -6.913 14.841 3.727 1.00 94.38 87 GLU A N 1
ATOM 727 C CA . GLU A 1 87 ? -6.286 15.586 2.630 1.00 94.38 87 GLU A CA 1
ATOM 728 C C . GLU A 1 87 ? -7.329 16.062 1.611 1.00 94.38 87 GLU A C 1
ATOM 730 O O . GLU A 1 87 ? -8.242 15.327 1.230 1.00 94.38 87 GLU A O 1
ATOM 735 N N . ARG A 1 88 ? -7.169 17.278 1.078 1.00 94.25 88 ARG A N 1
ATOM 736 C CA . ARG A 1 88 ? -8.016 17.750 -0.030 1.00 94.25 88 ARG A CA 1
ATOM 737 C C . ARG A 1 88 ? -7.670 17.002 -1.319 1.00 94.25 88 ARG A C 1
ATOM 739 O O . ARG A 1 88 ? -6.493 16.841 -1.645 1.00 94.25 88 ARG A O 1
ATOM 746 N N . TRP A 1 89 ? -8.690 16.584 -2.071 1.00 95.88 89 TRP A N 1
ATOM 747 C CA . TRP A 1 89 ? -8.491 15.970 -3.383 1.00 95.88 89 TRP A CA 1
ATOM 748 C C . TRP A 1 89 ? -7.832 16.941 -4.365 1.00 95.88 89 TRP A C 1
ATOM 750 O O . TRP A 1 89 ? -8.155 18.125 -4.432 1.00 95.88 89 TRP A O 1
ATOM 760 N N . GLY A 1 90 ? -6.873 16.412 -5.113 1.00 96.69 90 GLY A N 1
ATOM 761 C CA . GLY A 1 90 ? -6.062 17.127 -6.087 1.00 96.69 90 GLY A CA 1
ATOM 762 C C . GLY A 1 90 ? -4.852 16.280 -6.488 1.00 96.69 90 GLY A C 1
ATOM 763 O O . GLY A 1 90 ? -4.673 15.182 -5.948 1.00 96.69 90 GLY A O 1
ATOM 764 N N . PRO A 1 91 ? -3.980 16.782 -7.382 1.00 96.44 91 PRO A N 1
ATOM 765 C CA . PRO A 1 91 ? -2.836 16.017 -7.885 1.00 96.44 91 PRO A CA 1
ATOM 766 C C . PRO A 1 91 ? -1.918 15.504 -6.770 1.00 96.44 91 PRO A C 1
ATOM 768 O O . PRO A 1 91 ? -1.451 14.371 -6.811 1.00 96.44 91 PRO A O 1
ATOM 771 N N . ARG A 1 92 ? -1.723 16.313 -5.720 1.00 95.94 92 ARG A N 1
ATOM 772 C CA . ARG A 1 92 ? -0.924 15.932 -4.552 1.00 95.94 92 ARG A CA 1
ATOM 773 C C . ARG A 1 92 ? -1.512 14.711 -3.838 1.00 95.94 92 ARG A C 1
ATOM 775 O O . ARG A 1 92 ? -0.805 13.722 -3.698 1.00 95.94 92 ARG A O 1
ATOM 782 N N . ARG A 1 93 ? -2.783 14.753 -3.410 1.00 96.56 93 ARG A N 1
ATOM 783 C CA . ARG A 1 93 ? -3.425 13.618 -2.719 1.00 96.56 93 ARG A CA 1
ATOM 784 C C . ARG A 1 93 ? -3.458 12.372 -3.602 1.00 96.56 93 ARG A C 1
ATOM 786 O O . ARG A 1 93 ? -3.213 11.282 -3.100 1.00 96.56 93 ARG A O 1
ATOM 793 N N . PHE A 1 94 ? -3.701 12.532 -4.902 1.00 96.69 94 PHE A N 1
ATOM 794 C CA . PHE A 1 94 ? -3.696 11.420 -5.852 1.00 96.69 94 PHE A CA 1
ATOM 795 C C . PHE A 1 94 ? -2.350 10.677 -5.862 1.00 96.69 94 PHE A C 1
ATOM 797 O O . PHE A 1 94 ? -2.322 9.464 -5.664 1.00 96.69 94 PHE A O 1
ATOM 804 N N . LEU A 1 95 ? -1.233 11.408 -5.978 1.00 95.94 95 LEU A N 1
ATOM 805 C CA . LEU A 1 95 ? 0.112 10.824 -5.893 1.00 95.94 95 LEU A CA 1
ATOM 806 C C . LEU A 1 95 ? 0.367 10.162 -4.532 1.00 95.94 95 LEU A C 1
ATOM 808 O O . LEU A 1 95 ? 0.884 9.053 -4.468 1.00 95.94 95 LEU A O 1
ATOM 812 N N . MET A 1 96 ? -0.044 10.820 -3.446 1.00 96.81 96 MET A N 1
ATOM 813 C CA . MET A 1 96 ? 0.087 10.295 -2.084 1.00 96.81 96 MET A CA 1
ATOM 814 C C . MET A 1 96 ? -0.731 9.013 -1.846 1.00 96.81 96 MET A C 1
ATOM 816 O O . MET A 1 96 ? -0.338 8.189 -1.029 1.00 96.81 96 MET A O 1
ATOM 820 N N . THR A 1 97 ? -1.867 8.852 -2.528 1.00 96.88 97 THR A N 1
ATOM 821 C CA . THR A 1 97 ? -2.739 7.669 -2.405 1.00 96.88 97 THR A CA 1
ATOM 822 C C . THR A 1 97 ? -2.092 6.443 -3.047 1.00 96.88 97 THR A C 1
ATOM 824 O O . THR A 1 97 ? -2.211 5.340 -2.523 1.00 96.88 97 THR A O 1
ATOM 827 N N . GLY A 1 98 ? -1.392 6.631 -4.173 1.00 94.00 98 GLY A N 1
ATOM 828 C CA . GLY A 1 98 ? -0.733 5.543 -4.903 1.00 94.00 98 GLY A CA 1
ATOM 829 C C . GLY A 1 98 ? 0.670 5.196 -4.419 1.00 94.00 98 GLY A C 1
ATOM 830 O O . GLY A 1 98 ? 1.148 4.102 -4.704 1.00 94.00 98 GLY A O 1
ATOM 831 N N . ASP A 1 99 ? 1.325 6.102 -3.694 1.00 95.50 99 ASP A N 1
ATOM 832 C CA . ASP A 1 99 ? 2.702 5.930 -3.245 1.00 95.50 99 ASP A CA 1
ATOM 833 C C . ASP A 1 99 ? 2.886 6.415 -1.803 1.00 95.50 99 ASP A C 1
ATOM 835 O O . ASP A 1 99 ? 2.904 7.614 -1.509 1.00 95.50 99 ASP A O 1
ATOM 839 N N . ASN A 1 100 ? 3.073 5.462 -0.889 1.00 92.44 100 ASN A N 1
ATOM 840 C CA . ASN A 1 100 ? 3.184 5.744 0.539 1.00 92.44 100 ASN A CA 1
ATOM 841 C C . ASN A 1 100 ? 4.497 6.428 0.919 1.00 92.44 100 ASN A C 1
ATOM 843 O O . ASN A 1 100 ? 4.525 7.223 1.865 1.00 92.44 100 ASN A O 1
ATOM 847 N N . MET A 1 101 ? 5.583 6.135 0.202 1.00 94.44 101 MET A N 1
ATOM 848 C CA . MET A 1 101 ? 6.876 6.773 0.445 1.00 94.44 101 MET A CA 1
ATOM 849 C C . MET A 1 101 ? 6.813 8.227 0.004 1.00 94.44 101 MET A C 1
ATOM 851 O O . MET A 1 101 ? 7.126 9.130 0.787 1.00 94.44 101 MET A O 1
ATOM 855 N N . LEU A 1 102 ? 6.280 8.473 -1.191 1.00 94.50 102 LEU A N 1
ATOM 856 C CA . LEU A 1 102 ? 6.005 9.816 -1.677 1.00 94.50 102 LEU A CA 1
ATOM 857 C C . LEU A 1 102 ? 5.024 10.551 -0.756 1.00 94.50 102 LEU A C 1
ATOM 859 O O . LEU A 1 102 ? 5.202 11.738 -0.490 1.00 94.50 102 LEU A O 1
ATOM 863 N N . SER A 1 103 ? 4.042 9.850 -0.190 1.00 95.38 103 SER A N 1
ATOM 864 C CA . SER A 1 103 ? 3.100 10.399 0.786 1.00 95.38 103 SER A CA 1
ATOM 865 C C . SER A 1 103 ? 3.780 10.937 2.044 1.00 95.38 103 SER A C 1
ATOM 867 O O . SER A 1 103 ? 3.468 12.038 2.512 1.00 95.38 103 SER A O 1
ATOM 869 N N . VAL A 1 104 ? 4.772 10.221 2.575 1.00 95.06 104 VAL A N 1
ATOM 870 C CA . VAL A 1 104 ? 5.598 10.707 3.691 1.00 95.06 104 VAL A CA 1
ATOM 871 C C . VAL A 1 104 ? 6.435 11.913 3.267 1.00 95.06 104 VAL A C 1
ATOM 873 O O . VAL A 1 104 ? 6.383 12.943 3.942 1.00 95.06 104 VAL A O 1
ATOM 876 N N . LEU A 1 105 ? 7.132 11.839 2.128 1.00 95.19 105 LEU A N 1
ATOM 877 C CA . LEU A 1 105 ? 7.976 12.932 1.622 1.00 95.19 105 LEU A CA 1
ATOM 878 C C . LEU A 1 105 ? 7.179 14.223 1.399 1.00 95.19 105 LEU A C 1
ATOM 880 O O . LEU A 1 105 ? 7.577 15.300 1.849 1.00 95.19 105 LEU A O 1
ATOM 884 N N . LEU A 1 106 ? 6.006 14.111 0.775 1.00 95.50 106 LEU A N 1
ATOM 885 C CA . LEU A 1 106 ? 5.115 15.234 0.505 1.00 95.50 106 LEU A CA 1
ATOM 886 C C . LEU A 1 106 ? 4.500 15.822 1.775 1.00 95.50 106 LEU A C 1
ATOM 888 O O . LEU A 1 106 ? 3.953 16.918 1.700 1.00 95.50 106 LEU A O 1
ATOM 892 N N . ARG A 1 107 ? 4.564 15.155 2.932 1.00 94.19 107 ARG A N 1
ATOM 893 C CA . ARG A 1 107 ? 4.079 15.686 4.220 1.00 94.19 107 ARG A CA 1
ATOM 894 C C . ARG A 1 107 ? 5.177 16.292 5.092 1.00 94.19 107 ARG A C 1
ATOM 896 O O . ARG A 1 107 ? 4.842 17.046 6.000 1.00 94.19 107 ARG A O 1
ATOM 903 N N . LEU A 1 108 ? 6.459 16.094 4.770 1.00 93.94 108 LEU A N 1
ATOM 904 C CA . LEU A 1 108 ? 7.582 16.616 5.567 1.00 93.94 108 LEU A CA 1
ATOM 905 C C . LEU A 1 108 ? 7.546 18.134 5.788 1.00 93.94 108 LEU A C 1
ATOM 907 O O . LEU A 1 108 ? 8.024 18.612 6.814 1.00 93.94 108 LEU A O 1
ATOM 9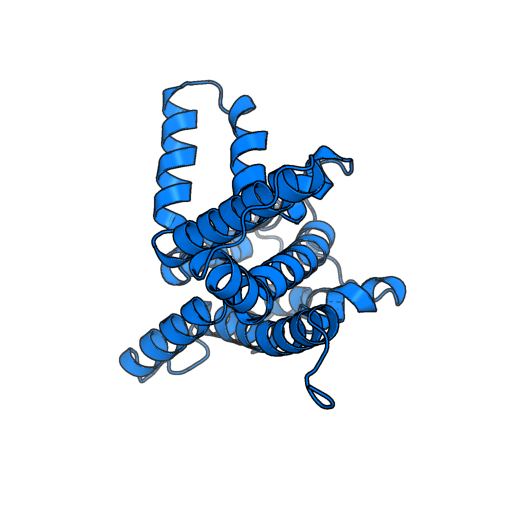11 N N . HIS A 1 109 ? 6.991 18.906 4.849 1.00 91.62 109 HIS A N 1
ATOM 912 C CA . HIS A 1 109 ? 6.900 20.363 4.996 1.00 91.62 109 HIS A CA 1
ATOM 913 C C . HIS A 1 109 ? 5.956 20.812 6.116 1.00 91.62 109 HIS A C 1
ATOM 915 O O . HIS A 1 109 ? 6.043 21.960 6.539 1.00 91.62 109 HIS A O 1
ATOM 921 N N . ARG A 1 110 ? 5.061 19.936 6.588 1.00 90.44 110 ARG A N 1
ATOM 922 C CA . ARG A 1 110 ? 4.161 20.228 7.712 1.00 90.44 110 ARG A CA 1
ATOM 923 C C . ARG A 1 110 ? 4.854 20.124 9.061 1.00 90.44 110 ARG A C 1
ATOM 925 O O . ARG A 1 110 ? 4.390 20.722 10.022 1.00 90.44 110 ARG A O 1
ATOM 932 N N . GLU A 1 111 ? 5.969 19.402 9.123 1.00 93.62 111 GLU A N 1
ATOM 933 C CA . GLU A 1 111 ? 6.739 19.277 10.350 1.00 93.62 111 GLU A CA 1
ATOM 934 C C . GLU A 1 111 ? 7.559 20.558 10.587 1.00 93.62 111 GLU A C 1
ATOM 936 O O . GLU A 1 111 ? 8.390 20.932 9.737 1.00 93.62 111 GLU A O 1
ATOM 941 N N . PRO A 1 112 ? 7.360 21.234 11.736 1.00 92.81 112 PRO A N 1
ATOM 942 C CA . PRO A 1 112 ? 7.897 22.572 11.971 1.00 92.81 112 PRO A CA 1
ATOM 943 C C . PRO A 1 112 ? 9.410 22.567 12.199 1.00 92.81 112 PRO A C 1
ATOM 945 O O . PRO A 1 112 ? 10.083 23.550 11.902 1.00 92.81 112 PRO A O 1
ATOM 948 N N . THR A 1 113 ? 9.974 21.460 12.695 1.00 96.62 113 THR A N 1
ATOM 949 C CA . THR A 1 113 ? 11.400 21.368 13.032 1.00 96.62 113 THR A CA 1
ATOM 950 C C . THR A 1 113 ? 12.102 20.251 12.269 1.00 96.62 113 THR A C 1
ATOM 952 O O . THR A 1 113 ? 11.522 19.216 11.932 1.00 96.62 113 THR A O 1
ATOM 955 N N . ARG A 1 114 ? 13.411 20.423 12.040 1.00 95.69 114 ARG A N 1
ATOM 956 C CA . ARG A 1 114 ? 14.260 19.383 11.436 1.00 95.69 114 ARG A CA 1
ATOM 957 C C . ARG A 1 114 ? 14.250 18.089 12.255 1.00 95.69 114 ARG A C 1
ATOM 959 O O . ARG A 1 114 ? 14.258 17.011 11.673 1.00 95.69 114 ARG A O 1
ATOM 966 N N . GLN A 1 115 ? 14.205 18.193 13.584 1.00 96.81 115 GLN A N 1
ATOM 967 C CA . GLN A 1 115 ? 14.154 17.034 14.474 1.00 96.81 115 GLN A CA 1
ATOM 968 C C . GLN A 1 115 ? 12.881 16.206 14.251 1.00 96.81 115 GLN A C 1
ATOM 970 O O . GLN A 1 115 ? 12.961 14.982 14.162 1.00 96.81 115 GLN A O 1
ATOM 975 N N . LEU A 1 116 ? 11.724 16.859 14.099 1.00 95.62 116 LEU A N 1
ATOM 976 C CA . LEU A 1 116 ? 10.461 16.176 13.817 1.00 95.62 116 LEU A CA 1
ATOM 977 C C . LEU A 1 116 ? 10.441 15.555 12.415 1.00 95.62 116 LEU A C 1
ATOM 979 O O . LEU A 1 116 ? 10.037 14.403 12.277 1.00 95.62 116 LEU A O 1
ATOM 983 N N . ARG A 1 117 ? 10.995 16.240 11.403 1.00 96.56 117 ARG A N 1
ATOM 984 C CA . ARG A 1 117 ? 11.170 15.673 10.049 1.00 96.56 117 ARG A CA 1
ATOM 985 C C . ARG A 1 117 ? 12.010 14.399 10.063 1.00 96.56 117 ARG A C 1
ATOM 987 O O . ARG A 1 117 ? 11.608 13.389 9.493 1.00 96.56 117 ARG A O 1
ATOM 994 N N . VAL A 1 118 ? 13.159 14.427 10.742 1.00 96.94 118 VAL A N 1
ATOM 995 C CA . VAL A 1 118 ? 14.026 13.247 10.883 1.00 96.94 118 VAL A CA 1
ATOM 996 C C . VAL A 1 118 ? 13.296 12.134 11.631 1.00 96.94 118 VAL A C 1
ATOM 998 O O . VAL A 1 118 ? 13.351 10.991 11.196 1.00 96.94 118 VAL A O 1
ATOM 1001 N N . ARG A 1 119 ? 12.558 12.454 12.700 1.00 96.50 119 ARG A N 1
ATOM 1002 C CA . ARG A 1 119 ? 11.768 11.472 13.458 1.00 96.50 119 ARG A CA 1
ATOM 1003 C C . ARG A 1 119 ? 10.661 10.825 12.618 1.00 96.50 119 ARG A C 1
ATOM 1005 O O . ARG A 1 119 ? 10.440 9.624 12.742 1.00 96.50 119 ARG A O 1
ATOM 1012 N N . MET A 1 120 ? 9.967 11.597 11.783 1.00 95.25 120 MET A N 1
ATOM 1013 C CA . MET A 1 120 ? 8.952 11.084 10.857 1.00 95.25 120 MET A CA 1
ATOM 1014 C C . MET A 1 120 ? 9.577 10.115 9.848 1.00 95.25 120 MET A C 1
ATOM 1016 O O . MET A 1 120 ? 9.061 9.014 9.651 1.00 95.25 120 MET A O 1
ATOM 1020 N N . LEU A 1 121 ? 10.721 10.487 9.265 1.00 96.62 121 LEU A N 1
ATOM 1021 C CA . LEU A 1 121 ? 11.459 9.633 8.335 1.00 96.62 121 LEU A CA 1
ATOM 1022 C C . LEU A 1 121 ? 11.958 8.355 9.008 1.00 96.62 121 LEU A C 1
ATOM 1024 O O . LEU A 1 121 ? 11.704 7.274 8.497 1.00 96.62 121 LEU A O 1
ATOM 1028 N N . THR A 1 122 ? 12.614 8.442 10.165 1.00 96.69 122 THR A N 1
ATOM 1029 C CA . THR A 1 122 ? 13.172 7.258 10.840 1.00 96.69 122 THR A CA 1
ATOM 1030 C C . THR A 1 122 ? 12.082 6.291 11.288 1.00 96.69 122 THR A C 1
ATOM 1032 O O . THR A 1 122 ? 12.235 5.086 11.106 1.00 96.69 122 THR A O 1
ATOM 1035 N N . ARG A 1 123 ? 10.954 6.798 11.804 1.00 95.56 123 ARG A N 1
ATOM 1036 C CA . ARG A 1 123 ? 9.783 5.971 12.137 1.00 95.56 123 ARG A CA 1
ATOM 1037 C C . ARG A 1 123 ? 9.180 5.309 10.907 1.00 95.56 123 ARG A C 1
ATOM 1039 O O . ARG A 1 123 ? 8.859 4.129 10.969 1.00 95.56 123 ARG A O 1
ATOM 1046 N N . THR A 1 124 ? 9.072 6.040 9.798 1.00 95.56 124 THR A N 1
ATOM 1047 C CA . THR A 1 124 ? 8.615 5.472 8.522 1.00 95.56 124 THR A CA 1
ATOM 1048 C C . THR A 1 124 ? 9.562 4.363 8.073 1.00 95.56 124 THR A C 1
ATOM 1050 O O . THR A 1 124 ? 9.121 3.248 7.831 1.00 95.56 124 THR A O 1
ATOM 1053 N N . MET A 1 125 ? 10.870 4.621 8.037 1.00 96.38 125 MET A N 1
ATOM 1054 C CA . MET A 1 125 ? 11.858 3.622 7.625 1.00 96.38 125 MET A CA 1
ATOM 1055 C C . MET A 1 125 ? 11.796 2.368 8.501 1.00 96.38 125 MET A C 1
ATOM 1057 O O . MET A 1 125 ? 11.797 1.262 7.973 1.00 96.38 125 MET A O 1
ATOM 1061 N N . ALA A 1 126 ? 11.671 2.528 9.822 1.00 96.69 126 ALA A N 1
ATOM 1062 C CA . ALA A 1 126 ? 11.508 1.407 10.744 1.00 96.69 126 ALA A CA 1
ATOM 1063 C C . ALA A 1 126 ? 10.200 0.635 10.503 1.00 96.69 126 ALA A C 1
ATOM 1065 O O . ALA A 1 126 ? 10.213 -0.593 10.500 1.00 96.69 126 ALA A O 1
ATOM 1066 N N . ALA A 1 127 ? 9.089 1.335 10.252 1.00 96.31 127 ALA A N 1
ATOM 1067 C CA . ALA A 1 127 ? 7.798 0.710 9.984 1.00 96.31 127 ALA A CA 1
ATOM 1068 C C . ALA A 1 127 ? 7.791 -0.085 8.670 1.00 96.31 127 ALA A C 1
ATOM 1070 O O . ALA A 1 127 ? 7.168 -1.136 8.604 1.00 96.31 127 ALA A O 1
ATOM 1071 N N . TYR A 1 128 ? 8.499 0.380 7.638 1.00 97.19 128 TYR A N 1
ATOM 1072 C CA . TYR A 1 128 ? 8.594 -0.305 6.344 1.00 97.19 128 TYR A CA 1
ATOM 1073 C C . TYR A 1 128 ? 9.744 -1.328 6.270 1.00 97.19 128 TYR A C 1
ATOM 1075 O O . TYR A 1 128 ? 9.853 -2.055 5.282 1.00 97.19 128 TYR A O 1
ATOM 1083 N N . PHE A 1 129 ? 10.622 -1.421 7.271 1.00 96.44 129 PHE A N 1
ATOM 1084 C CA . PHE A 1 129 ? 11.761 -2.339 7.222 1.00 96.44 129 PHE A CA 1
ATOM 1085 C C . PHE A 1 129 ? 11.346 -3.809 7.454 1.00 96.44 129 PHE A C 1
ATOM 1087 O O . PHE A 1 129 ? 10.551 -4.076 8.357 1.00 96.44 129 PHE A O 1
ATOM 1094 N N . PRO A 1 130 ? 11.939 -4.788 6.733 1.00 96.81 130 PRO A N 1
ATOM 1095 C CA . PRO A 1 130 ? 12.791 -4.622 5.551 1.00 96.81 130 PRO A CA 1
ATOM 1096 C C . PRO A 1 130 ? 11.997 -4.641 4.236 1.00 96.81 130 PRO A C 1
ATOM 1098 O O . PRO A 1 130 ? 12.429 -4.040 3.254 1.00 96.81 130 PRO A O 1
ATOM 1101 N N . LEU A 1 131 ? 10.851 -5.332 4.207 1.00 96.69 131 LEU A N 1
ATOM 1102 C CA . LEU A 1 131 ? 10.139 -5.672 2.970 1.00 96.69 131 LEU A CA 1
ATOM 1103 C C . LEU A 1 131 ? 9.549 -4.453 2.259 1.00 96.69 131 LEU A C 1
ATOM 1105 O O . LEU A 1 131 ? 9.695 -4.336 1.046 1.00 96.69 131 LEU A O 1
ATOM 1109 N N . GLY A 1 132 ? 8.969 -3.522 3.012 1.00 96.50 132 GLY A N 1
ATOM 1110 C CA . GLY A 1 132 ? 8.475 -2.242 2.509 1.00 96.50 132 GLY A CA 1
ATOM 1111 C C . GLY A 1 1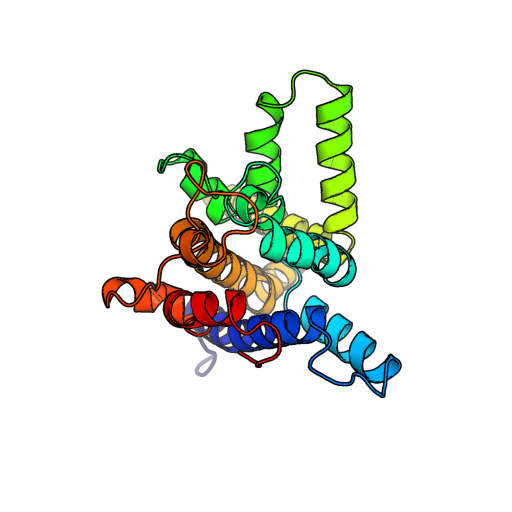32 ? 9.545 -1.421 1.819 1.00 96.50 132 GLY A C 1
ATOM 1112 O O . GLY A 1 132 ? 9.347 -0.946 0.702 1.00 96.50 132 GLY A O 1
ATOM 1113 N N . LEU A 1 133 ? 10.707 -1.296 2.454 1.00 97.44 133 LEU A N 1
ATOM 1114 C CA . LEU A 1 133 ? 11.828 -0.561 1.873 1.00 97.44 133 LEU A CA 1
ATOM 1115 C C . LEU A 1 133 ? 12.345 -1.230 0.603 1.00 97.44 133 LEU A C 1
ATOM 1117 O O . LEU A 1 133 ? 12.570 -0.543 -0.390 1.00 97.44 133 LEU A O 1
ATOM 1121 N N . LEU A 1 134 ? 12.488 -2.559 0.617 1.00 97.75 134 LEU A N 1
ATOM 1122 C CA . LEU A 1 134 ? 12.892 -3.319 -0.563 1.00 97.75 134 LEU A CA 1
ATOM 1123 C C . LEU A 1 134 ? 11.887 -3.139 -1.709 1.00 97.75 134 LEU A C 1
ATOM 1125 O O . LEU A 1 134 ? 12.289 -2.867 -2.837 1.00 97.75 134 LEU A O 1
ATOM 1129 N N . HIS A 1 135 ? 10.590 -3.237 -1.418 1.00 97.81 135 HIS A N 1
ATOM 1130 C CA . HIS A 1 135 ? 9.523 -3.076 -2.400 1.00 97.81 135 HIS A CA 1
ATOM 1131 C C . HIS A 1 135 ? 9.556 -1.704 -3.078 1.00 97.81 135 HIS A C 1
ATOM 1133 O O . HIS A 1 135 ? 9.626 -1.629 -4.305 1.00 97.81 135 HIS A O 1
ATOM 1139 N N . TRP A 1 136 ? 9.542 -0.619 -2.296 1.00 97.75 136 TRP A N 1
ATOM 1140 C CA . TRP A 1 136 ? 9.535 0.737 -2.851 1.00 97.75 136 TRP A CA 1
ATOM 1141 C C . TRP A 1 136 ? 10.860 1.083 -3.543 1.00 97.75 136 TRP A C 1
ATOM 1143 O O . TRP A 1 136 ? 10.848 1.754 -4.573 1.00 97.75 136 TRP A O 1
ATOM 1153 N N . ALA A 1 137 ? 11.997 0.573 -3.053 1.00 97.88 137 ALA A N 1
ATOM 1154 C CA . ALA A 1 137 ? 13.280 0.730 -3.736 1.00 97.88 137 ALA A CA 1
ATOM 1155 C C . ALA A 1 137 ? 13.272 0.062 -5.120 1.00 97.88 137 ALA A C 1
ATOM 1157 O O . ALA A 1 137 ? 13.649 0.697 -6.103 1.00 97.88 137 ALA A O 1
ATOM 1158 N N . LEU A 1 138 ? 12.796 -1.183 -5.220 1.00 98.19 138 LEU A N 1
ATOM 1159 C CA . LEU A 1 138 ? 12.676 -1.890 -6.499 1.00 98.19 138 LEU A CA 1
ATOM 1160 C C . LEU A 1 138 ? 11.705 -1.185 -7.450 1.00 98.19 138 LEU A C 1
ATOM 1162 O O . LEU A 1 138 ? 12.010 -1.048 -8.634 1.00 98.19 138 LEU A O 1
ATOM 1166 N N . TRP A 1 139 ? 10.576 -0.690 -6.934 1.00 98.25 139 TRP A N 1
ATOM 1167 C CA . TRP A 1 139 ? 9.625 0.102 -7.714 1.00 98.25 139 TRP A CA 1
ATOM 1168 C C . TRP A 1 139 ? 10.282 1.350 -8.315 1.00 98.25 139 TRP A C 1
ATOM 1170 O O . TRP A 1 139 ? 10.162 1.598 -9.513 1.00 98.25 139 TRP A O 1
ATOM 1180 N N . TYR A 1 140 ? 11.043 2.105 -7.521 1.00 98.12 140 TYR A N 1
ATOM 1181 C CA . TYR A 1 140 ? 11.726 3.304 -8.007 1.00 98.12 140 TYR A CA 1
ATOM 1182 C C . TYR A 1 140 ? 12.882 3.010 -8.958 1.00 98.12 140 TYR A C 1
ATOM 1184 O O . TYR A 1 140 ? 13.048 3.744 -9.931 1.00 98.12 140 TYR A O 1
ATOM 1192 N N . VAL A 1 141 ? 13.648 1.937 -8.735 1.00 97.94 141 VAL A N 1
ATOM 1193 C CA . VAL A 1 141 ? 14.675 1.497 -9.694 1.00 97.94 141 VAL A CA 1
ATOM 1194 C C . VAL A 1 141 ? 14.024 1.135 -11.029 1.00 97.94 141 VAL A C 1
ATOM 1196 O O . VAL A 1 141 ? 14.504 1.578 -12.068 1.00 97.94 141 VAL A O 1
ATOM 1199 N N . PHE A 1 142 ? 12.902 0.411 -11.014 1.00 97.75 142 PHE A N 1
ATOM 1200 C CA . PHE A 1 142 ? 12.147 0.081 -12.224 1.00 97.75 142 PHE A CA 1
ATOM 1201 C C . PHE A 1 142 ? 11.682 1.340 -12.964 1.00 97.75 142 PHE A C 1
ATOM 1203 O O . PHE A 1 142 ? 11.955 1.489 -14.155 1.00 97.75 142 PHE A O 1
ATOM 1210 N N . LEU A 1 143 ? 11.049 2.285 -12.260 1.00 97.38 143 LEU A N 1
ATOM 1211 C CA . LEU A 1 143 ? 10.601 3.542 -12.864 1.00 97.38 143 LEU A CA 1
ATOM 1212 C C . LEU A 1 143 ? 11.764 4.365 -13.432 1.00 97.38 143 LEU A C 1
ATOM 1214 O O . LEU A 1 143 ? 11.627 4.943 -14.507 1.00 97.38 143 LEU A O 1
ATOM 1218 N N . ALA A 1 144 ? 12.908 4.408 -12.745 1.00 97.12 144 ALA A N 1
ATOM 1219 C CA . ALA A 1 144 ? 14.090 5.118 -13.220 1.00 97.12 144 ALA A CA 1
ATOM 1220 C C . ALA A 1 144 ? 14.667 4.473 -14.487 1.00 97.12 144 ALA A C 1
ATOM 1222 O O . ALA A 1 144 ? 14.904 5.171 -15.469 1.00 97.12 144 ALA A O 1
ATOM 1223 N N . VAL A 1 145 ? 14.843 3.148 -14.494 1.00 96.62 145 VAL A N 1
ATOM 1224 C CA . VAL A 1 145 ? 15.366 2.393 -15.645 1.00 96.62 145 VAL A CA 1
ATOM 1225 C C . VAL A 1 145 ? 14.492 2.594 -16.878 1.00 96.62 145 VAL A C 1
ATOM 1227 O O . VAL A 1 145 ? 14.995 2.977 -17.936 1.00 96.62 145 VAL A O 1
ATOM 1230 N N . HIS A 1 146 ? 13.180 2.401 -16.740 1.00 95.69 146 HIS A N 1
ATOM 1231 C CA . HIS A 1 146 ? 12.255 2.556 -17.864 1.00 95.69 146 HIS A CA 1
ATOM 1232 C C . HIS A 1 146 ? 12.038 4.019 -18.248 1.00 95.69 146 HIS A C 1
ATOM 1234 O O . HIS A 1 146 ? 11.867 4.317 -19.425 1.00 95.69 146 HIS A O 1
ATOM 1240 N N . GLY A 1 147 ? 12.125 4.953 -17.300 1.00 96.69 147 GLY A N 1
ATOM 1241 C CA . GLY A 1 147 ? 12.116 6.388 -17.587 1.00 96.69 147 GLY A CA 1
ATOM 1242 C C . GLY A 1 147 ? 13.322 6.830 -18.422 1.00 96.69 147 GLY A C 1
ATOM 1243 O O . GLY A 1 147 ? 13.161 7.570 -19.392 1.00 96.69 147 GLY A O 1
ATOM 1244 N N . ILE A 1 148 ? 14.520 6.333 -18.099 1.00 95.81 148 ILE A N 1
ATOM 1245 C CA . ILE A 1 148 ? 15.748 6.581 -18.871 1.00 95.81 148 ILE A CA 1
ATOM 1246 C C . ILE A 1 148 ? 15.649 5.928 -20.262 1.00 95.81 148 ILE A C 1
ATOM 1248 O O . ILE A 1 148 ? 16.003 6.553 -21.264 1.00 95.81 148 ILE A O 1
ATOM 1252 N N . ALA A 1 149 ? 15.084 4.720 -20.351 1.00 95.31 149 ALA A N 1
ATOM 1253 C CA . ALA A 1 149 ? 14.827 4.061 -21.629 1.00 95.31 149 ALA A CA 1
ATOM 1254 C C . ALA A 1 149 ? 13.866 4.867 -22.522 1.00 95.31 149 ALA A C 1
ATOM 1256 O O . ALA A 1 149 ? 14.146 5.056 -23.706 1.00 95.31 149 ALA A O 1
ATOM 1257 N N . LEU A 1 150 ? 12.781 5.408 -21.953 1.00 95.25 150 LEU A N 1
ATOM 1258 C CA . LEU A 1 150 ? 11.843 6.294 -22.656 1.00 95.25 150 LEU A CA 1
ATOM 1259 C C . LEU A 1 150 ? 12.499 7.601 -23.126 1.00 95.25 150 LEU A C 1
ATOM 1261 O O . LEU A 1 150 ? 12.089 8.154 -24.143 1.00 95.25 150 LEU A O 1
ATOM 1265 N N . ALA A 1 151 ? 13.536 8.070 -22.430 1.00 96.56 151 ALA A N 1
ATOM 1266 C CA . ALA A 1 151 ? 14.344 9.216 -22.844 1.00 96.56 151 ALA A CA 1
ATOM 1267 C C . ALA A 1 151 ? 15.358 8.889 -23.964 1.00 96.56 151 ALA A C 1
ATOM 1269 O O . ALA A 1 151 ? 16.163 9.744 -24.323 1.00 96.56 151 ALA A O 1
ATOM 1270 N N . GLY A 1 152 ? 15.331 7.673 -24.524 1.00 96.12 152 GLY A N 1
ATOM 1271 C CA . GLY A 1 152 ? 16.210 7.244 -25.617 1.00 96.12 152 GLY A CA 1
ATOM 1272 C C . GLY A 1 152 ? 17.497 6.551 -25.164 1.00 96.12 152 GLY A C 1
ATOM 1273 O O . GLY A 1 152 ? 18.366 6.288 -25.993 1.00 96.12 152 GLY A O 1
ATOM 1274 N N . HIS A 1 153 ? 17.621 6.225 -23.875 1.00 94.81 153 HIS A N 1
ATOM 1275 C CA . HIS A 1 153 ? 18.799 5.575 -23.297 1.00 94.81 153 HIS A CA 1
ATOM 1276 C C . HIS A 1 153 ? 18.437 4.193 -22.717 1.00 94.81 153 HIS A C 1
ATOM 1278 O O . HIS A 1 153 ? 18.396 4.020 -21.502 1.00 94.81 153 HIS A O 1
ATOM 1284 N N . PRO A 1 154 ? 18.113 3.188 -23.550 1.00 91.56 154 PRO A N 1
ATOM 1285 C CA . PRO A 1 154 ? 17.687 1.884 -23.051 1.00 91.56 154 PRO A CA 1
ATOM 1286 C C . PRO A 1 154 ? 18.795 1.186 -22.250 1.00 91.56 154 PRO A C 1
ATOM 1288 O O . PRO A 1 154 ? 19.954 1.162 -22.660 1.00 91.56 154 PRO A O 1
ATOM 1291 N N . VAL A 1 155 ? 18.415 0.573 -21.126 1.00 89.88 155 VAL A N 1
ATOM 1292 C CA . VAL A 1 155 ? 19.294 -0.252 -20.283 1.00 89.88 155 VAL A CA 1
ATOM 1293 C C . VAL A 1 155 ? 18.879 -1.715 -20.458 1.00 89.88 155 VAL A C 1
ATOM 1295 O O . VAL A 1 155 ? 17.800 -2.117 -20.025 1.00 89.88 155 VAL A O 1
ATOM 1298 N N . GLY A 1 156 ? 19.702 -2.501 -21.153 1.00 83.00 156 GLY A N 1
ATOM 1299 C CA . GLY A 1 156 ? 19.353 -3.849 -21.620 1.00 83.00 156 GLY A CA 1
ATOM 1300 C C . GLY A 1 156 ? 20.249 -4.947 -21.053 1.00 83.00 156 GLY A C 1
ATOM 1301 O O . GLY A 1 156 ? 20.950 -5.601 -21.818 1.00 83.00 156 GLY A O 1
ATOM 1302 N N . ASP A 1 157 ? 20.209 -5.158 -19.738 1.00 87.06 157 ASP A N 1
ATOM 1303 C CA . ASP A 1 157 ? 21.006 -6.174 -19.040 1.00 87.06 157 ASP A CA 1
ATOM 1304 C C . ASP A 1 157 ? 20.128 -7.292 -18.445 1.00 87.06 157 ASP A C 1
ATOM 1306 O O . ASP A 1 157 ? 18.921 -7.152 -18.261 1.00 87.06 157 ASP A O 1
ATOM 1310 N N . SER A 1 158 ? 20.730 -8.418 -18.051 1.00 89.00 158 SER A N 1
ATOM 1311 C CA . SER A 1 158 ? 19.994 -9.531 -17.424 1.00 89.00 158 SER A CA 1
ATOM 1312 C C . SER A 1 158 ? 19.267 -9.136 -16.129 1.00 89.00 158 SER A C 1
ATOM 1314 O O . SER A 1 158 ? 18.192 -9.662 -15.830 1.00 89.00 158 SER A O 1
ATOM 1316 N N . TRP A 1 159 ? 19.814 -8.181 -15.373 1.00 93.44 159 TRP A N 1
ATOM 1317 C CA . TRP A 1 159 ? 19.200 -7.693 -14.139 1.00 93.44 159 TRP A CA 1
ATOM 1318 C C . TRP A 1 159 ? 17.940 -6.852 -14.392 1.00 93.44 159 TRP A C 1
ATOM 1320 O O . TRP A 1 159 ? 17.041 -6.878 -13.552 1.00 93.44 159 TRP A O 1
ATOM 1330 N N . THR A 1 160 ? 17.818 -6.166 -15.540 1.00 94.38 160 THR A N 1
ATOM 1331 C CA . THR A 1 160 ? 16.593 -5.416 -15.875 1.00 94.38 160 THR A CA 1
ATOM 1332 C C . THR A 1 160 ? 15.451 -6.369 -16.209 1.00 94.38 160 THR A C 1
ATOM 1334 O O . THR A 1 160 ? 14.339 -6.176 -15.735 1.00 94.38 160 THR A O 1
ATOM 1337 N N . THR A 1 161 ? 15.735 -7.489 -16.883 1.00 93.94 161 THR A N 1
ATOM 1338 C CA . THR A 1 161 ? 14.730 -8.545 -17.124 1.00 93.94 161 THR A CA 1
ATOM 1339 C C . THR A 1 161 ? 14.247 -9.196 -15.819 1.00 93.94 161 THR A C 1
ATOM 1341 O O . THR A 1 161 ? 13.055 -9.477 -15.653 1.00 93.94 161 THR A O 1
ATOM 1344 N N . ALA A 1 162 ? 15.158 -9.430 -14.866 1.00 95.88 162 ALA A N 1
ATOM 1345 C CA . ALA A 1 162 ? 14.798 -9.948 -13.546 1.00 95.88 162 ALA A CA 1
ATOM 1346 C C . ALA A 1 162 ? 13.932 -8.947 -12.760 1.00 95.88 162 ALA A C 1
ATOM 1348 O O . ALA A 1 162 ? 12.932 -9.341 -12.155 1.00 95.88 162 ALA A O 1
ATOM 1349 N N . LEU A 1 163 ? 14.283 -7.658 -12.815 1.00 97.19 163 LEU A N 1
ATOM 1350 C CA . LEU A 1 163 ? 13.502 -6.576 -12.224 1.00 97.19 163 LEU A CA 1
ATOM 1351 C C . LEU A 1 163 ? 12.099 -6.494 -12.837 1.00 97.19 163 LEU A C 1
ATOM 1353 O O . LEU A 1 163 ? 11.125 -6.459 -12.090 1.00 97.19 163 LEU A O 1
ATOM 1357 N N . ASP A 1 164 ? 11.981 -6.538 -14.164 1.00 96.50 164 ASP A N 1
ATOM 1358 C CA . ASP A 1 164 ? 10.697 -6.495 -14.874 1.00 96.50 164 ASP A CA 1
ATOM 1359 C C . ASP A 1 164 ? 9.798 -7.662 -14.471 1.00 96.50 164 ASP A C 1
ATOM 1361 O O . ASP A 1 164 ? 8.623 -7.476 -14.151 1.00 96.50 164 ASP A O 1
ATOM 1365 N N . THR A 1 165 ? 10.372 -8.865 -14.407 1.00 96.00 165 THR A N 1
ATOM 1366 C CA . THR A 1 165 ? 9.654 -10.061 -13.956 1.00 96.00 165 THR A CA 1
ATOM 1367 C C . THR A 1 165 ? 9.137 -9.869 -12.533 1.00 96.00 165 THR A C 1
ATOM 1369 O O . THR A 1 165 ? 7.950 -10.075 -12.277 1.00 96.00 165 THR A O 1
ATOM 1372 N N . LEU A 1 166 ? 10.000 -9.419 -11.615 1.00 97.12 166 LEU A N 1
ATOM 1373 C CA . LEU A 1 166 ? 9.642 -9.176 -10.218 1.00 97.12 166 LEU A CA 1
ATOM 1374 C C . LEU A 1 166 ? 8.563 -8.096 -10.081 1.00 97.12 166 LEU A C 1
ATOM 1376 O O . LEU A 1 166 ? 7.654 -8.213 -9.255 1.00 97.12 166 LEU A O 1
ATOM 1380 N N . VAL A 1 167 ? 8.630 -7.055 -10.908 1.00 98.06 167 VAL A N 1
ATOM 1381 C CA . VAL A 1 167 ? 7.646 -5.978 -10.900 1.00 98.06 167 VAL A CA 1
ATOM 1382 C C . VAL A 1 167 ? 6.286 -6.472 -11.360 1.00 98.06 167 VAL A C 1
ATOM 1384 O O . VAL A 1 167 ? 5.294 -6.192 -10.690 1.00 98.06 167 VAL A O 1
ATOM 1387 N N . VAL A 1 168 ? 6.233 -7.262 -12.430 1.00 97.62 168 VAL A N 1
ATOM 1388 C CA . VAL A 1 168 ? 4.980 -7.809 -12.965 1.00 97.62 168 VAL A CA 1
ATOM 1389 C C . VAL A 1 168 ? 4.304 -8.769 -11.984 1.00 97.62 168 VAL A C 1
ATOM 1391 O O . VAL A 1 168 ? 3.082 -8.727 -11.848 1.00 97.62 168 VAL A O 1
ATOM 1394 N N . VAL A 1 169 ? 5.067 -9.618 -11.289 1.00 96.25 169 VAL A N 1
ATOM 1395 C CA . VAL A 1 169 ? 4.488 -10.680 -10.443 1.00 96.25 169 VAL A CA 1
ATOM 1396 C C . VAL A 1 169 ? 4.344 -10.308 -8.969 1.00 96.25 169 VAL A C 1
ATOM 1398 O O . VAL A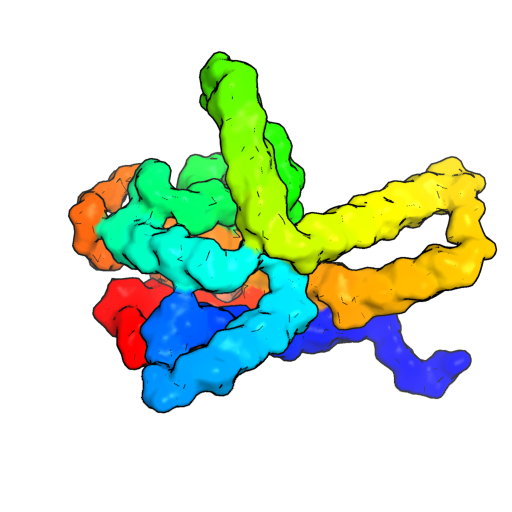 1 169 ? 3.622 -10.997 -8.256 1.00 96.25 169 VAL A O 1
ATOM 1401 N N . TRP A 1 170 ? 5.016 -9.258 -8.484 1.00 96.50 170 TRP A N 1
ATOM 1402 C CA . TRP A 1 170 ? 5.053 -8.957 -7.047 1.00 96.50 170 TRP A CA 1
ATOM 1403 C C . TRP A 1 170 ? 4.890 -7.473 -6.711 1.00 96.50 170 TRP A C 1
ATOM 1405 O O . TRP A 1 170 ? 4.065 -7.135 -5.859 1.00 96.50 170 TRP A O 1
ATOM 1415 N N . ILE A 1 171 ? 5.627 -6.574 -7.373 1.00 98.06 171 ILE A N 1
ATOM 1416 C CA . ILE A 1 171 ? 5.642 -5.145 -7.004 1.00 98.06 171 ILE A CA 1
ATOM 1417 C C . ILE A 1 171 ? 4.408 -4.405 -7.536 1.00 98.06 171 ILE A C 1
ATOM 1419 O O . ILE A 1 171 ? 3.603 -3.921 -6.743 1.00 98.06 171 ILE A O 1
ATOM 1423 N N . ALA A 1 172 ? 4.209 -4.347 -8.855 1.00 98.00 172 ALA A N 1
ATOM 1424 C CA . ALA A 1 172 ? 3.100 -3.616 -9.472 1.00 98.00 172 ALA A CA 1
ATOM 1425 C C . ALA A 1 172 ? 1.704 -4.083 -9.008 1.00 98.00 172 ALA A C 1
ATOM 1427 O O . ALA A 1 172 ? 0.870 -3.212 -8.743 1.00 98.00 172 ALA A O 1
ATOM 1428 N N . PRO A 1 173 ? 1.430 -5.395 -8.817 1.00 97.62 173 PRO A N 1
ATOM 1429 C CA . PRO A 1 173 ? 0.166 -5.836 -8.227 1.00 97.62 173 PRO A CA 1
ATOM 1430 C C . PRO A 1 173 ? -0.096 -5.211 -6.853 1.00 97.62 173 PRO A C 1
ATOM 1432 O O . PRO A 1 173 ? -1.206 -4.771 -6.556 1.00 97.62 173 PRO A O 1
ATOM 1435 N N . ASN A 1 174 ? 0.944 -5.133 -6.017 1.00 97.44 174 ASN A N 1
ATOM 1436 C CA . ASN A 1 174 ? 0.854 -4.563 -4.680 1.00 97.44 174 ASN A CA 1
ATOM 1437 C C . ASN A 1 174 ? 0.746 -3.035 -4.696 1.00 97.44 174 ASN A C 1
ATOM 1439 O O . ASN A 1 174 ? 0.013 -2.492 -3.869 1.00 97.44 174 ASN A O 1
ATOM 1443 N N . VAL A 1 175 ? 1.398 -2.344 -5.637 1.00 97.56 175 VAL A N 1
ATOM 1444 C CA . VAL A 1 175 ? 1.206 -0.898 -5.857 1.00 97.56 175 VAL A CA 1
ATOM 1445 C C . VAL A 1 175 ? -0.252 -0.609 -6.228 1.00 97.56 175 VAL A C 1
ATOM 1447 O O . VAL A 1 175 ? -0.894 0.218 -5.582 1.00 97.56 175 VAL A O 1
ATOM 1450 N N . TRP A 1 176 ? -0.808 -1.346 -7.196 1.00 97.50 176 TRP A N 1
ATOM 1451 C CA . TRP A 1 176 ? -2.201 -1.191 -7.625 1.00 97.50 176 TRP A CA 1
ATOM 1452 C C . TRP A 1 176 ? -3.193 -1.468 -6.491 1.00 97.50 176 TRP A C 1
ATOM 1454 O O . TRP A 1 176 ? -4.038 -0.630 -6.184 1.00 97.50 176 TRP A O 1
ATOM 1464 N N . ARG A 1 177 ? -3.039 -2.601 -5.798 1.00 95.75 177 ARG A N 1
ATOM 1465 C CA . ARG A 1 177 ? -3.875 -2.956 -4.642 1.00 95.75 177 ARG A CA 1
ATOM 1466 C C . ARG A 1 177 ? -3.802 -1.897 -3.536 1.00 95.75 177 ARG A C 1
ATOM 1468 O O . ARG A 1 177 ? -4.826 -1.524 -2.975 1.00 95.75 177 ARG A O 1
ATOM 1475 N N . THR A 1 178 ? -2.601 -1.399 -3.230 1.00 95.50 178 THR A N 1
ATOM 1476 C CA . THR A 1 178 ? -2.400 -0.345 -2.220 1.00 95.50 178 THR A CA 1
ATOM 1477 C C . THR A 1 178 ? -3.151 0.922 -2.610 1.00 95.50 178 THR A C 1
ATOM 1479 O O . THR A 1 178 ? -3.881 1.459 -1.783 1.00 95.50 178 THR A O 1
ATOM 1482 N N . PHE A 1 179 ? -3.054 1.344 -3.874 1.00 97.38 179 PHE A N 1
ATOM 1483 C CA . PHE A 1 179 ? -3.833 2.469 -4.383 1.00 97.38 179 PHE A CA 1
ATOM 1484 C C . PHE A 1 179 ? -5.340 2.241 -4.207 1.00 97.38 179 PHE A C 1
ATOM 1486 O O . PHE A 1 179 ? -6.018 3.113 -3.670 1.00 97.38 179 PHE A O 1
ATOM 1493 N N . CYS A 1 180 ? -5.869 1.078 -4.609 1.00 97.81 180 CYS A N 1
ATOM 1494 C CA . CYS A 1 180 ? -7.297 0.772 -4.489 1.00 97.81 180 CYS A CA 1
ATOM 1495 C C . CYS A 1 180 ? -7.776 0.793 -3.034 1.00 97.81 180 CYS A C 1
ATOM 1497 O O . CYS A 1 180 ? -8.769 1.455 -2.734 1.00 97.81 180 CYS A O 1
ATOM 1499 N N . LEU A 1 181 ? -7.051 0.126 -2.130 1.00 96.62 181 LEU A N 1
ATOM 1500 C CA . LEU A 1 181 ? -7.371 0.136 -0.705 1.00 96.62 181 LEU A CA 1
ATOM 1501 C C . LEU A 1 181 ? -7.340 1.560 -0.151 1.00 96.62 181 LEU A C 1
ATOM 1503 O O . LEU A 1 181 ? -8.299 1.983 0.480 1.00 96.62 181 LEU A O 1
ATOM 1507 N N . HIS A 1 182 ? -6.267 2.312 -0.394 1.00 97.12 182 HIS A N 1
ATOM 1508 C CA . HIS A 1 182 ? -6.109 3.653 0.170 1.00 97.12 182 HIS A CA 1
ATOM 1509 C C . HIS A 1 182 ? -7.147 4.621 -0.383 1.00 97.12 182 HIS A C 1
ATOM 1511 O O . HIS A 1 182 ? -7.673 5.457 0.352 1.00 97.12 182 HIS A O 1
ATOM 1517 N N . PHE A 1 183 ? -7.481 4.485 -1.665 1.00 97.62 183 PHE A N 1
ATOM 1518 C CA . PHE A 1 183 ? -8.548 5.246 -2.287 1.00 97.62 183 PHE A CA 1
ATOM 1519 C C . PHE A 1 183 ? -9.896 4.957 -1.621 1.00 97.62 183 PHE A C 1
ATOM 1521 O O . PHE A 1 183 ? -10.593 5.895 -1.251 1.00 97.62 183 PHE A O 1
ATOM 1528 N N . VAL A 1 184 ? -10.266 3.691 -1.427 1.00 97.56 184 VAL A N 1
ATOM 1529 C CA . VAL A 1 184 ? -11.550 3.340 -0.800 1.00 97.56 184 VAL A CA 1
ATOM 1530 C C . VAL A 1 184 ? -11.568 3.739 0.682 1.00 97.56 184 VAL A C 1
ATOM 1532 O O . VAL A 1 184 ? -12.465 4.460 1.111 1.00 97.56 184 VAL A O 1
ATOM 1535 N N . CYS A 1 185 ? -10.546 3.344 1.438 1.00 96.12 185 CYS A N 1
ATOM 1536 C CA . CYS A 1 185 ? -10.446 3.525 2.885 1.00 96.12 185 CYS A CA 1
ATOM 1537 C C . CYS A 1 185 ? -10.416 5.012 3.283 1.00 96.12 185 CYS A C 1
ATOM 1539 O O . CYS A 1 185 ? -11.273 5.479 4.030 1.00 96.12 185 CYS A O 1
ATOM 1541 N N . SER A 1 186 ? -9.547 5.815 2.659 1.00 95.94 186 SER A N 1
ATOM 1542 C CA . SER A 1 186 ? -9.432 7.245 2.995 1.00 95.94 186 SER A CA 1
ATOM 1543 C C . SER A 1 186 ? -10.606 8.115 2.523 1.00 95.94 186 SER A C 1
ATOM 1545 O O . SER A 1 186 ? -10.639 9.314 2.813 1.00 95.94 186 SER A O 1
ATOM 1547 N N . ASN A 1 187 ? -11.531 7.564 1.731 1.00 95.75 187 ASN A N 1
ATOM 1548 C CA . ASN A 1 187 ? -12.786 8.230 1.375 1.00 95.75 187 ASN A CA 1
ATOM 1549 C C . ASN A 1 187 ? -13.974 7.714 2.196 1.00 95.75 187 ASN A C 1
ATOM 1551 O O . ASN A 1 187 ? -14.991 8.405 2.263 1.00 95.75 187 ASN A O 1
ATOM 1555 N N . MET A 1 188 ? -13.883 6.521 2.792 1.00 95.81 188 MET A N 1
ATOM 1556 C CA . MET A 1 188 ? -14.957 5.986 3.626 1.00 95.81 188 MET A CA 1
ATOM 1557 C C . MET A 1 188 ? -14.865 6.456 5.075 1.00 95.81 188 MET A C 1
ATOM 1559 O O . MET A 1 188 ? -15.895 6.619 5.721 1.00 95.81 188 MET A O 1
ATOM 1563 N N . HIS A 1 189 ? -13.662 6.703 5.586 1.00 96.38 189 HIS A N 1
ATOM 1564 C CA . HIS A 1 189 ? -13.500 7.287 6.909 1.00 96.38 189 HIS A CA 1
ATOM 1565 C C . HIS A 1 189 ? -13.802 8.779 6.872 1.00 96.38 189 HIS A C 1
ATOM 1567 O O . HIS A 1 189 ? -13.295 9.518 6.023 1.00 96.38 189 HIS A O 1
ATOM 1573 N N . TYR A 1 190 ? -14.635 9.229 7.805 1.00 95.12 190 TYR A N 1
ATOM 1574 C CA . TYR A 1 190 ? -14.843 10.652 8.018 1.00 95.12 190 TYR A CA 1
ATOM 1575 C C . TYR A 1 190 ? -13.575 11.275 8.626 1.00 95.12 190 TYR A C 1
ATOM 1577 O O . TYR A 1 190 ? -12.684 10.572 9.111 1.00 95.12 190 TYR A O 1
ATOM 1585 N N . TYR A 1 191 ? -13.465 12.605 8.593 1.00 94.38 191 TYR A N 1
ATOM 1586 C CA . TYR A 1 191 ? -12.359 13.303 9.245 1.00 94.38 191 TYR A CA 1
ATOM 1587 C C . TYR A 1 191 ? -12.756 14.677 9.780 1.00 94.38 191 TYR A C 1
ATOM 1589 O O . TYR A 1 191 ? -13.380 15.470 9.072 1.00 94.38 191 TYR A O 1
ATOM 1597 N N . GLY A 1 192 ? -12.302 14.986 10.995 1.00 88.81 192 GLY A N 1
ATOM 1598 C CA . GLY A 1 192 ? -12.452 16.294 11.628 1.00 88.81 192 GLY A CA 1
ATOM 1599 C C . GLY A 1 192 ? -13.650 16.361 12.570 1.00 88.81 192 GLY A C 1
ATOM 1600 O O . GLY A 1 192 ? -13.464 16.284 13.778 1.00 88.81 192 GLY A O 1
ATOM 1601 N N . ASP A 1 193 ? -14.856 16.525 12.025 1.00 89.12 193 ASP A N 1
ATOM 1602 C CA . ASP A 1 193 ? -16.087 16.760 12.800 1.00 89.12 193 ASP A CA 1
ATOM 1603 C C . ASP A 1 193 ? -16.690 15.450 13.344 1.00 89.12 193 ASP A C 1
ATOM 1605 O O . ASP A 1 193 ? -17.736 14.986 12.894 1.00 89.12 193 ASP A O 1
ATOM 1609 N N . ILE A 1 194 ? -15.950 14.800 14.246 1.00 90.31 194 ILE A N 1
ATOM 1610 C CA . ILE A 1 194 ? -16.265 13.491 14.835 1.00 90.31 194 ILE A CA 1
ATOM 1611 C C . ILE A 1 194 ? -15.992 13.554 16.337 1.00 90.31 194 ILE A C 1
ATOM 1613 O O . ILE A 1 194 ? -14.939 14.031 16.769 1.00 90.31 194 ILE A O 1
ATOM 1617 N N . GLU A 1 195 ? -16.915 13.035 17.139 1.00 91.44 195 GLU A N 1
ATOM 1618 C CA . GLU A 1 195 ? -16.712 12.840 18.573 1.00 91.44 195 GLU A CA 1
ATOM 1619 C C . GLU A 1 195 ? -15.778 11.645 18.841 1.00 91.44 195 GLU A C 1
ATOM 1621 O O . GLU A 1 195 ? -16.003 10.532 18.362 1.00 91.44 195 GLU A O 1
ATOM 1626 N N . ASP A 1 196 ? -14.718 11.867 19.626 1.00 88.69 196 ASP A N 1
ATOM 1627 C CA . ASP A 1 196 ? -13.729 10.828 19.939 1.00 88.69 196 ASP A CA 1
ATOM 1628 C C . ASP A 1 196 ? -14.387 9.636 20.660 1.00 88.69 196 ASP A C 1
ATOM 1630 O O . ASP A 1 196 ? -15.102 9.806 21.648 1.00 88.69 196 ASP A O 1
ATOM 1634 N N . GLY A 1 197 ? -14.151 8.420 20.163 1.00 85.81 197 GLY A N 1
ATOM 1635 C CA . GLY A 1 197 ? -14.799 7.196 20.649 1.00 85.81 197 GLY A CA 1
ATOM 1636 C C . GLY A 1 197 ? -16.234 6.957 20.151 1.00 85.81 197 GLY A C 1
ATOM 1637 O O . GLY A 1 197 ? -16.822 5.927 20.489 1.00 85.81 197 GLY A O 1
ATOM 1638 N N . ASN A 1 198 ? -16.807 7.846 19.331 1.00 91.00 198 ASN A N 1
ATOM 1639 C CA . ASN A 1 198 ? -18.144 7.665 18.766 1.00 91.00 198 ASN A CA 1
ATOM 1640 C C . ASN A 1 198 ? -18.102 6.879 17.447 1.00 91.00 198 ASN A C 1
ATOM 1642 O O . ASN A 1 198 ? -17.993 7.441 16.358 1.00 91.00 198 ASN A O 1
ATOM 1646 N N . VAL A 1 199 ? -18.241 5.556 17.552 1.00 89.94 199 VAL A N 1
ATOM 1647 C CA . VAL A 1 199 ? -18.167 4.616 16.417 1.00 89.94 199 VAL A CA 1
ATOM 1648 C C . VAL A 1 199 ? -19.166 4.943 15.295 1.00 89.94 199 VAL A C 1
ATOM 1650 O O . VAL A 1 199 ? -18.855 4.754 14.121 1.00 89.94 199 VAL A O 1
ATOM 1653 N N . LEU A 1 200 ? -20.337 5.511 15.618 1.00 90.81 200 LEU A N 1
ATOM 1654 C CA . LEU A 1 200 ? -21.361 5.870 14.623 1.00 90.81 200 LEU A CA 1
ATOM 1655 C C . LEU A 1 200 ? -20.922 6.986 13.665 1.00 90.81 200 LEU A C 1
ATOM 1657 O O . LEU A 1 200 ? -21.515 7.136 12.600 1.00 90.81 200 LEU A O 1
ATOM 1661 N N . GLN A 1 201 ? -19.906 7.765 14.036 1.00 92.44 201 GLN A N 1
ATOM 1662 C CA . GLN A 1 201 ? -19.411 8.906 13.265 1.00 92.44 201 GLN A CA 1
ATOM 1663 C C . GLN A 1 201 ? -18.066 8.625 12.578 1.00 92.44 201 GLN A C 1
ATOM 1665 O O . GLN A 1 201 ? -17.484 9.527 11.987 1.00 92.44 201 GLN A O 1
ATOM 1670 N N . GLN A 1 202 ? -17.550 7.394 12.640 1.00 93.25 202 GLN A N 1
ATOM 1671 C CA . GLN A 1 202 ? -16.201 7.088 12.151 1.00 93.25 202 GLN A CA 1
ATOM 1672 C C . GLN A 1 202 ? -16.136 6.864 10.634 1.00 93.25 202 GLN A C 1
ATOM 1674 O O . GLN A 1 202 ? -15.154 7.252 9.998 1.00 93.25 202 GLN A O 1
ATOM 1679 N N . CYS A 1 203 ? -17.163 6.251 10.039 1.00 94.31 203 CYS A N 1
ATOM 1680 C CA . CYS A 1 203 ? -17.127 5.821 8.642 1.00 94.31 203 CYS A CA 1
ATOM 1681 C C . CYS A 1 203 ? -18.503 5.823 7.958 1.00 94.31 203 CYS A C 1
ATOM 1683 O O . CYS A 1 203 ? -19.551 5.777 8.601 1.00 94.31 203 CYS A O 1
ATOM 1685 N N . GLN A 1 204 ? -18.480 5.836 6.625 1.00 94.31 204 GLN A N 1
ATOM 1686 C CA . GLN A 1 204 ? -19.634 5.609 5.755 1.00 94.31 204 GLN A CA 1
ATOM 1687 C C . GLN A 1 204 ? -19.535 4.270 5.022 1.00 94.31 204 GLN A C 1
ATOM 1689 O O . GLN A 1 204 ? -18.446 3.761 4.761 1.00 94.31 204 GLN A O 1
ATOM 1694 N N . VAL A 1 205 ? -20.685 3.734 4.616 1.00 95.56 205 VAL A N 1
ATOM 1695 C CA . VAL A 1 205 ? -20.775 2.541 3.764 1.00 95.56 205 VAL A CA 1
ATOM 1696 C C . VAL A 1 205 ? -20.722 2.959 2.292 1.00 95.56 205 VAL A C 1
ATOM 1698 O O . VAL A 1 205 ? -21.582 3.702 1.817 1.00 95.56 205 VAL A O 1
ATOM 1701 N N . LEU A 1 206 ? -19.730 2.466 1.549 1.00 95.75 206 LEU A N 1
ATOM 1702 C CA . LEU A 1 206 ? -19.501 2.804 0.143 1.00 95.75 206 LEU A CA 1
ATOM 1703 C C . LEU A 1 206 ? -19.980 1.697 -0.811 1.00 95.75 206 LEU A C 1
ATOM 1705 O O . LEU A 1 206 ? -19.200 0.846 -1.236 1.00 95.75 206 LEU A O 1
ATOM 1709 N N . THR A 1 207 ? -21.245 1.775 -1.236 1.00 96.00 207 THR A N 1
ATOM 1710 C CA . THR A 1 207 ? -21.870 0.860 -2.218 1.00 96.00 207 THR A CA 1
ATOM 1711 C C . THR A 1 207 ? -22.102 1.386 -3.651 1.00 96.00 207 THR A C 1
ATOM 1713 O O . THR A 1 207 ? -22.714 0.655 -4.440 1.00 96.00 207 THR A O 1
ATOM 1716 N N . PRO A 1 208 ? -21.683 2.599 -4.080 1.00 96.00 208 PRO A N 1
ATOM 1717 C CA . PRO A 1 208 ? -21.986 3.041 -5.435 1.00 96.00 208 PRO A CA 1
ATOM 1718 C C . PRO A 1 208 ? -21.257 2.187 -6.483 1.00 96.00 208 PRO A C 1
ATOM 1720 O O . PRO A 1 208 ? -20.075 1.872 -6.353 1.00 96.00 208 PRO A O 1
ATOM 1723 N N . VAL A 1 209 ? -21.956 1.867 -7.575 1.00 95.50 209 VAL A N 1
ATOM 1724 C CA . VAL A 1 209 ? -21.488 0.920 -8.606 1.00 95.50 209 VAL A CA 1
ATOM 1725 C C . VAL A 1 209 ? -20.154 1.334 -9.241 1.00 95.50 209 VAL A C 1
ATOM 1727 O O . VAL A 1 209 ? -19.346 0.483 -9.599 1.00 95.50 209 VAL A O 1
ATOM 1730 N N . TRP A 1 210 ? -19.879 2.635 -9.349 1.00 96.06 210 TRP A N 1
ATOM 1731 C CA . TRP A 1 210 ? -18.639 3.135 -9.949 1.00 96.06 210 TRP A CA 1
ATOM 1732 C C . TRP A 1 210 ? -17.380 2.838 -9.114 1.00 96.06 210 TRP A C 1
ATOM 1734 O O . TRP A 1 210 ? -16.278 2.959 -9.642 1.00 96.06 210 TRP A O 1
ATOM 1744 N N . LEU A 1 211 ? -17.515 2.418 -7.847 1.00 96.31 211 LEU A N 1
ATOM 1745 C CA . LEU A 1 211 ? -16.384 2.002 -7.009 1.00 96.31 211 LEU A CA 1
ATOM 1746 C C . LEU A 1 211 ? -15.944 0.552 -7.238 1.00 96.31 211 LEU A C 1
ATOM 1748 O O . LEU A 1 211 ? -14.860 0.183 -6.783 1.00 96.31 211 LEU A O 1
ATOM 1752 N N . TRP A 1 212 ? -16.722 -0.263 -7.959 1.00 95.25 212 TRP A N 1
ATOM 1753 C CA . TRP A 1 212 ? -16.396 -1.676 -8.199 1.00 95.25 212 TRP A CA 1
ATOM 1754 C C . TRP A 1 212 ? -14.988 -1.937 -8.749 1.00 95.25 212 TRP A C 1
ATOM 1756 O O . TRP A 1 212 ? -14.349 -2.873 -8.266 1.00 95.25 212 TRP A O 1
ATOM 1766 N N . PRO A 1 213 ? -14.446 -1.122 -9.677 1.00 95.38 213 PRO A N 1
ATOM 1767 C CA . PRO A 1 213 ? -13.076 -1.301 -10.146 1.00 95.38 213 PRO A CA 1
ATOM 1768 C C . PRO A 1 213 ? -12.021 -1.214 -9.039 1.00 95.38 213 PRO A C 1
ATOM 1770 O O . PRO A 1 213 ? -10.980 -1.839 -9.176 1.00 95.38 213 PRO A O 1
ATOM 1773 N N . PHE A 1 214 ? -12.270 -0.473 -7.955 1.00 97.00 214 PHE A N 1
ATOM 1774 C CA . PHE A 1 214 ? -11.359 -0.382 -6.808 1.00 97.00 214 PHE A CA 1
ATOM 1775 C C . PHE A 1 214 ? -11.679 -1.447 -5.757 1.00 97.00 214 PHE A C 1
ATOM 1777 O O . PHE A 1 214 ? -10.771 -2.125 -5.285 1.00 97.00 214 PHE A O 1
ATOM 1784 N N . GLN A 1 215 ? -12.969 -1.648 -5.466 1.00 95.88 215 GLN A N 1
ATOM 1785 C CA . GLN A 1 215 ? -13.465 -2.663 -4.529 1.00 95.88 215 GLN A CA 1
ATOM 1786 C C . GLN A 1 215 ? -12.987 -4.075 -4.896 1.00 95.88 215 GLN A C 1
ATOM 1788 O O . GLN A 1 215 ? -12.697 -4.877 -4.011 1.00 95.88 215 GLN A O 1
ATOM 1793 N N . LEU A 1 216 ? -12.847 -4.372 -6.195 1.00 96.19 216 LEU A N 1
ATOM 1794 C CA . LEU A 1 216 ? -12.332 -5.654 -6.685 1.00 96.19 216 LEU A CA 1
ATOM 1795 C C . LEU A 1 216 ? -10.921 -5.971 -6.162 1.00 96.19 216 LEU A C 1
ATOM 1797 O O . LEU A 1 216 ? -10.597 -7.135 -5.954 1.00 96.19 216 LEU A O 1
ATOM 1801 N N . PHE A 1 217 ? -10.091 -4.952 -5.933 1.00 96.94 217 PHE A N 1
ATOM 1802 C CA . PHE A 1 217 ? -8.708 -5.108 -5.468 1.00 96.94 217 PHE A CA 1
ATOM 1803 C C . PHE A 1 217 ? -8.539 -4.796 -3.977 1.00 96.94 217 PHE A C 1
ATOM 1805 O O . PHE A 1 217 ? -7.414 -4.727 -3.487 1.00 96.94 217 PHE A O 1
ATOM 1812 N N . CYS A 1 218 ? -9.641 -4.640 -3.247 1.00 95.06 218 CYS A N 1
ATOM 1813 C CA . CYS A 1 218 ? -9.672 -4.580 -1.790 1.00 95.06 218 CYS A CA 1
ATOM 1814 C C . CYS A 1 218 ? -10.859 -5.377 -1.228 1.00 95.06 218 CYS A C 1
ATOM 1816 O O . CYS A 1 218 ? -11.456 -4.957 -0.254 1.00 95.06 218 CYS A O 1
ATOM 1818 N N . CYS A 1 219 ? -11.246 -6.496 -1.853 1.00 93.81 219 CYS A N 1
ATOM 1819 C CA . CYS A 1 219 ? -12.271 -7.412 -1.330 1.00 93.81 219 CYS A CA 1
ATOM 1820 C C . CYS A 1 219 ? -13.587 -6.753 -0.863 1.00 93.81 219 CYS A C 1
ATOM 1822 O O . CYS A 1 219 ? -14.170 -7.168 0.132 1.00 93.81 219 CYS A O 1
ATOM 1824 N N . ASN A 1 220 ? -14.093 -5.750 -1.590 1.00 94.31 220 ASN A N 1
ATOM 1825 C CA . ASN A 1 220 ? -15.321 -5.024 -1.228 1.00 94.31 220 ASN A CA 1
ATOM 1826 C C . ASN A 1 220 ? -15.260 -4.297 0.137 1.00 94.31 220 ASN A C 1
ATOM 1828 O O . ASN A 1 220 ? -16.299 -3.996 0.731 1.00 94.31 220 ASN A O 1
ATOM 1832 N N . PHE A 1 221 ? -14.051 -3.958 0.595 1.00 95.19 221 PHE A N 1
ATOM 1833 C CA . PHE A 1 221 ? -13.771 -3.277 1.859 1.00 95.19 221 PHE A CA 1
ATOM 1834 C C . PHE A 1 221 ? -14.675 -2.069 2.116 1.00 95.19 221 PHE A C 1
ATOM 1836 O O . PHE A 1 221 ? -15.222 -1.921 3.202 1.00 95.19 221 PHE A O 1
ATOM 1843 N N . GLY A 1 222 ? -14.925 -1.222 1.113 1.00 95.12 222 GLY A N 1
ATOM 1844 C CA . GLY A 1 222 ? -15.738 -0.017 1.306 1.00 95.12 222 GLY A CA 1
ATOM 1845 C C . GLY A 1 222 ? -17.190 -0.301 1.707 1.00 95.12 222 GLY A C 1
ATOM 1846 O O . GLY A 1 222 ? -17.821 0.534 2.350 1.00 95.12 222 GLY A O 1
ATOM 1847 N N . SER A 1 223 ? -17.725 -1.471 1.350 1.00 93.56 223 SER A N 1
ATOM 1848 C CA . SER A 1 223 ? -19.098 -1.849 1.703 1.00 93.56 223 SER A CA 1
ATOM 1849 C C . SER A 1 223 ? -19.183 -2.570 3.051 1.00 93.56 223 SER A C 1
ATOM 1851 O O . SER A 1 223 ? -20.253 -2.588 3.654 1.00 93.56 223 SER A O 1
ATOM 1853 N N . THR A 1 224 ? -18.091 -3.189 3.509 1.00 93.12 224 THR A N 1
ATOM 1854 C CA . THR A 1 224 ? -18.084 -4.096 4.669 1.00 93.12 224 THR A CA 1
ATOM 1855 C C . THR A 1 224 ? -17.338 -3.530 5.873 1.00 93.12 224 THR A C 1
ATOM 1857 O O . THR A 1 224 ? -17.728 -3.800 7.006 1.00 93.12 224 THR A O 1
ATOM 1860 N N . HIS A 1 225 ? -16.322 -2.689 5.668 1.00 94.25 225 HIS A N 1
ATOM 1861 C CA . HIS A 1 225 ? -15.419 -2.252 6.732 1.00 94.25 225 HIS A CA 1
ATOM 1862 C C . HIS A 1 225 ? -16.101 -1.436 7.828 1.00 94.25 225 HIS A C 1
ATOM 1864 O O . HIS A 1 225 ? -15.757 -1.575 8.998 1.00 94.25 225 HIS A O 1
ATOM 1870 N N . ALA A 1 226 ? -17.151 -0.683 7.496 1.00 92.56 226 ALA A N 1
ATOM 1871 C CA . ALA A 1 226 ? -17.927 0.024 8.508 1.00 92.56 226 ALA A CA 1
ATOM 1872 C C . ALA A 1 226 ? -18.494 -0.920 9.582 1.00 92.56 226 ALA A C 1
ATOM 1874 O O . ALA A 1 226 ? -18.501 -0.575 10.758 1.00 92.56 226 ALA A O 1
ATOM 1875 N N . ILE A 1 227 ? -18.906 -2.140 9.210 1.00 90.75 227 ILE A N 1
ATOM 1876 C CA . ILE A 1 227 ? -19.425 -3.147 10.152 1.00 90.75 227 ILE A CA 1
ATOM 1877 C C . ILE A 1 227 ? -18.337 -3.569 11.139 1.00 90.75 227 ILE A C 1
ATOM 1879 O O . ILE A 1 227 ? -18.613 -3.754 12.322 1.00 90.75 227 ILE A O 1
ATOM 1883 N N . HIS A 1 228 ? -17.095 -3.675 10.674 1.00 91.50 228 HIS A N 1
ATOM 1884 C CA . HIS A 1 228 ? -15.975 -4.082 11.505 1.00 91.50 228 HIS A CA 1
ATOM 1885 C C . HIS A 1 228 ? -15.656 -3.076 12.623 1.00 91.50 228 HIS A C 1
ATOM 1887 O O . HIS A 1 228 ? -15.279 -3.495 13.714 1.00 91.50 228 HIS A O 1
ATOM 1893 N N . HIS A 1 229 ? -15.887 -1.777 12.411 1.00 91.75 229 HIS A N 1
ATOM 1894 C CA . HIS A 1 229 ? -15.793 -0.779 13.486 1.00 91.75 229 HIS A CA 1
ATOM 1895 C C . HIS A 1 229 ? -16.812 -1.029 14.612 1.00 91.75 229 HIS A C 1
ATOM 1897 O O . HIS A 1 229 ? -16.529 -0.762 15.779 1.00 91.75 229 HIS A O 1
ATOM 1903 N N . PHE A 1 230 ? -17.982 -1.597 14.294 1.00 88.88 230 PHE A N 1
ATOM 1904 C CA . PHE A 1 230 ? -18.999 -1.958 15.290 1.00 88.88 230 PHE A CA 1
ATOM 1905 C C . PHE A 1 230 ? -18.770 -3.339 15.907 1.00 88.88 230 PHE A C 1
ATOM 1907 O O . PHE A 1 230 ? -19.017 -3.535 17.098 1.00 88.88 230 PHE A O 1
ATOM 1914 N N . VAL A 1 231 ? -18.321 -4.308 15.107 1.00 87.25 231 VAL A N 1
ATOM 1915 C CA . VAL A 1 231 ? -18.194 -5.715 15.505 1.00 87.25 231 VAL A CA 1
ATOM 1916 C C . VAL A 1 231 ? -16.782 -6.222 15.211 1.00 87.25 231 VAL A C 1
ATOM 1918 O O . VAL A 1 231 ? -16.548 -7.077 14.364 1.00 87.25 231 VAL A O 1
ATOM 1921 N N . VAL A 1 232 ? -15.826 -5.716 15.991 1.00 81.25 232 VAL A N 1
ATOM 1922 C CA . VAL A 1 232 ? -14.374 -5.934 15.828 1.00 81.25 232 VAL A CA 1
ATOM 1923 C C . VAL A 1 232 ? -13.949 -7.413 15.897 1.00 81.25 232 VAL A C 1
ATOM 1925 O O . VAL A 1 232 ? -12.829 -7.751 15.536 1.00 81.25 232 VAL A O 1
ATOM 1928 N N . LYS A 1 233 ? -14.816 -8.319 16.373 1.00 78.69 233 LYS A N 1
ATOM 1929 C CA . LYS A 1 233 ? -14.535 -9.760 16.527 1.00 78.69 233 LYS A CA 1
ATOM 1930 C C . LYS A 1 233 ? -15.156 -10.655 15.447 1.00 78.69 233 LYS A C 1
ATOM 1932 O O . LYS A 1 233 ? -15.166 -11.866 15.641 1.00 78.69 233 LYS A O 1
ATOM 1937 N N . GLU A 1 234 ? -15.581 -10.091 14.320 1.00 79.44 234 GLU A N 1
ATOM 1938 C CA . GLU A 1 234 ? -16.014 -10.857 13.142 1.00 79.44 234 GLU A CA 1
ATOM 1939 C C . GLU A 1 234 ? -15.009 -10.741 11.981 1.00 79.44 234 GLU A C 1
ATOM 1941 O O . GLU A 1 234 ? -14.509 -9.637 11.742 1.00 79.44 234 GLU A O 1
ATOM 1946 N N . PRO A 1 235 ? -14.691 -11.854 11.289 1.00 77.88 235 PRO A N 1
ATOM 1947 C CA . PRO A 1 235 ? -13.779 -11.844 10.146 1.00 77.88 235 PRO A CA 1
ATOM 1948 C C . PRO A 1 235 ? -14.358 -11.066 8.957 1.00 77.88 235 PRO A C 1
ATOM 1950 O O . PRO A 1 235 ? -15.582 -10.940 8.835 1.00 77.88 235 PRO A O 1
ATOM 1953 N N . PHE A 1 236 ? -13.470 -10.583 8.085 1.00 71.88 236 PHE A N 1
ATOM 1954 C CA . PHE A 1 236 ? -13.829 -9.953 6.806 1.00 71.88 236 PHE A CA 1
ATOM 1955 C C . PHE A 1 236 ? -14.266 -10.938 5.718 1.00 71.88 236 PHE A C 1
ATOM 1957 O O . PHE A 1 236 ? -13.695 -12.051 5.628 1.00 71.88 236 PHE A O 1
#

Radius of gyration: 18.58 Å; chains: 1; bounding box: 43×44×48 Å